Protein AF-A0A3G8LFR0-F1 (afdb_monomer)

Structure (mmCIF, N/CA/C/O backbone):
data_AF-A0A3G8LFR0-F1
#
_entry.id   AF-A0A3G8LFR0-F1
#
loop_
_atom_site.group_PDB
_atom_site.id
_atom_site.type_symbol
_atom_site.label_atom_id
_atom_site.label_alt_id
_atom_site.label_comp_id
_atom_site.label_asym_id
_atom_site.label_entity_id
_atom_site.label_seq_id
_atom_site.pdbx_PDB_ins_code
_atom_site.Cartn_x
_atom_site.Cartn_y
_atom_site.Cartn_z
_atom_site.occupancy
_atom_site.B_iso_or_equiv
_atom_site.auth_seq_id
_atom_site.auth_comp_id
_atom_site.auth_asym_id
_atom_site.auth_atom_id
_atom_site.pdbx_PDB_model_num
ATOM 1 N N . MET A 1 1 ? 0.257 34.561 -32.809 1.00 34.19 1 MET A N 1
ATOM 2 C CA . MET A 1 1 ? 0.620 33.283 -33.461 1.00 34.19 1 MET A CA 1
ATOM 3 C C . MET A 1 1 ? 0.956 32.253 -32.395 1.00 34.19 1 MET A C 1
ATOM 5 O O . MET A 1 1 ? 1.917 32.451 -31.659 1.00 34.19 1 MET A O 1
ATOM 9 N N . SER A 1 2 ? 0.155 31.191 -32.282 1.00 38.09 2 SER A N 1
ATOM 10 C CA . SER A 1 2 ? 0.494 30.018 -31.465 1.00 38.09 2 SER A CA 1
ATOM 11 C C . SER A 1 2 ? 1.893 29.525 -31.856 1.00 38.09 2 SER A C 1
ATOM 13 O O . SER A 1 2 ? 2.203 29.431 -33.048 1.00 38.09 2 SER A O 1
ATOM 15 N N . ARG A 1 3 ? 2.778 29.279 -30.880 1.00 50.59 3 ARG A N 1
ATOM 16 C CA . ARG A 1 3 ? 4.096 28.686 -31.145 1.00 50.59 3 ARG A CA 1
ATOM 17 C C . ARG A 1 3 ? 3.840 27.305 -31.751 1.00 50.59 3 ARG A C 1
ATOM 19 O O . ARG A 1 3 ? 3.587 26.382 -30.988 1.00 50.59 3 ARG A O 1
ATOM 26 N N . LYS A 1 4 ? 3.888 27.166 -33.089 1.00 59.47 4 LYS A N 1
ATOM 27 C CA . LYS A 1 4 ? 3.827 25.856 -33.767 1.00 59.47 4 LYS A CA 1
ATOM 28 C C . LYS A 1 4 ? 4.816 24.927 -33.060 1.00 59.47 4 LYS A C 1
ATOM 30 O O . LYS A 1 4 ? 6.024 25.187 -33.116 1.00 59.47 4 LYS A O 1
ATOM 35 N N . GLN A 1 5 ? 4.280 23.958 -32.322 1.00 71.62 5 GLN A N 1
ATOM 36 C CA . GLN A 1 5 ? 5.037 22.930 -31.624 1.00 71.62 5 GLN A CA 1
ATOM 37 C C . GLN A 1 5 ? 5.556 21.941 -32.672 1.00 71.62 5 GLN A C 1
ATOM 39 O O . GLN A 1 5 ? 4.854 21.652 -33.637 1.00 71.62 5 GLN A O 1
ATOM 44 N N . PHE A 1 6 ? 6.789 21.462 -32.507 1.00 78.00 6 PHE A N 1
ATOM 45 C CA . PHE A 1 6 ? 7.357 20.444 -33.395 1.00 78.00 6 PHE A CA 1
ATOM 46 C C . PHE A 1 6 ? 6.613 19.117 -33.217 1.00 78.00 6 PHE A C 1
ATOM 48 O O . PHE A 1 6 ? 6.409 18.682 -32.076 1.00 78.00 6 PHE A O 1
ATOM 55 N N . THR A 1 7 ? 6.238 18.475 -34.324 1.00 83.81 7 THR A N 1
ATOM 56 C CA . THR A 1 7 ? 5.620 17.140 -34.309 1.00 83.81 7 THR A CA 1
ATOM 57 C C . THR A 1 7 ? 6.644 16.072 -33.912 1.00 83.81 7 THR A C 1
ATOM 59 O O . THR A 1 7 ? 7.853 16.306 -33.949 1.00 83.81 7 THR A O 1
ATOM 62 N N . ALA A 1 8 ? 6.176 14.885 -33.515 1.00 79.94 8 ALA A N 1
ATOM 63 C CA . ALA A 1 8 ? 7.065 13.773 -33.169 1.00 79.94 8 ALA A CA 1
ATOM 64 C C . ALA A 1 8 ? 7.961 13.363 -34.352 1.00 79.94 8 ALA A C 1
ATOM 66 O O . ALA A 1 8 ? 9.163 13.191 -34.178 1.00 79.94 8 ALA A O 1
ATOM 67 N N . GLU A 1 9 ? 7.401 13.299 -35.561 1.00 82.94 9 GLU A N 1
ATOM 68 C CA . GLU A 1 9 ? 8.132 12.968 -36.792 1.00 82.94 9 GLU A CA 1
ATOM 69 C C . GLU A 1 9 ? 9.250 13.971 -37.090 1.00 82.94 9 GLU A C 1
ATOM 71 O O . GLU A 1 9 ? 10.373 13.578 -37.406 1.00 82.94 9 GLU A O 1
ATOM 76 N N . GLN A 1 10 ? 8.973 15.267 -36.910 1.00 85.19 10 GLN A N 1
ATOM 77 C CA . GLN A 1 10 ? 9.968 16.324 -37.096 1.00 85.19 10 GLN A CA 1
ATOM 78 C C . GLN A 1 10 ? 11.121 16.182 -36.102 1.00 85.19 10 GLN A C 1
ATOM 80 O O . GLN A 1 10 ? 12.280 16.284 -36.491 1.00 85.19 10 GLN A O 1
ATOM 85 N N . LYS A 1 11 ? 10.828 15.896 -34.828 1.00 88.69 11 LYS A N 1
ATOM 86 C CA . LYS A 1 11 ? 11.870 15.658 -33.814 1.00 88.69 11 LYS A CA 1
ATOM 87 C C . LYS A 1 11 ? 12.705 14.420 -34.152 1.00 88.69 11 LYS A C 1
ATOM 89 O O . LYS A 1 11 ? 13.931 14.478 -34.094 1.00 88.69 11 LYS A O 1
ATOM 94 N N . LEU A 1 12 ? 12.048 13.323 -34.543 1.00 88.19 12 LEU A N 1
ATOM 95 C CA . LEU A 1 12 ? 12.703 12.063 -34.900 1.00 88.19 12 LEU A CA 1
ATOM 96 C C . LEU A 1 12 ? 13.617 12.200 -36.123 1.00 88.19 12 LEU A C 1
ATOM 98 O O . LEU A 1 12 ? 14.677 11.581 -36.136 1.00 88.19 12 LEU A O 1
ATOM 102 N N . LYS A 1 13 ? 13.261 13.033 -37.113 1.00 92.31 13 LYS A N 1
ATOM 103 C CA . LYS A 1 13 ? 14.128 13.344 -38.264 1.00 92.31 13 LYS A CA 1
ATOM 104 C C . LYS A 1 13 ? 15.510 13.826 -37.805 1.00 92.31 13 LYS A C 1
ATOM 106 O O . LYS A 1 13 ? 16.518 13.257 -38.209 1.00 92.31 13 LYS A O 1
ATOM 111 N N . TYR A 1 14 ? 15.560 14.826 -36.922 1.00 91.75 14 TYR A N 1
ATOM 112 C CA . TYR A 1 14 ? 16.830 15.397 -36.448 1.00 91.75 14 TYR A CA 1
ATOM 113 C C . TYR A 1 14 ? 17.585 14.478 -35.489 1.00 91.75 14 TYR A C 1
ATOM 115 O O . TYR A 1 14 ? 18.812 14.448 -35.519 1.00 91.75 14 TYR A O 1
ATOM 123 N N . ILE A 1 15 ? 16.867 13.689 -34.684 1.00 89.62 15 ILE A N 1
ATOM 124 C CA . ILE A 1 15 ? 17.480 12.646 -33.852 1.00 89.62 15 ILE A CA 1
ATOM 125 C C . ILE A 1 15 ? 18.177 11.592 -34.722 1.00 89.62 15 ILE A C 1
ATOM 127 O O . ILE A 1 15 ? 19.301 11.208 -34.415 1.00 89.62 15 ILE A O 1
ATOM 131 N N . LYS A 1 16 ? 17.555 11.144 -35.821 1.00 92.06 16 LYS A N 1
ATOM 132 C CA . LYS A 1 16 ? 18.179 10.179 -36.743 1.00 92.06 16 LYS A CA 1
ATOM 133 C C . LYS A 1 16 ? 19.453 10.735 -37.368 1.00 92.06 16 LYS A C 1
ATOM 135 O O . LYS A 1 16 ? 20.469 10.056 -37.343 1.00 92.06 16 LYS A O 1
ATOM 140 N N . ILE A 1 17 ? 19.426 11.985 -37.833 1.00 91.44 17 ILE A N 1
ATOM 141 C CA . ILE A 1 17 ? 20.615 12.638 -38.403 1.00 91.44 17 ILE A CA 1
ATOM 142 C C . ILE A 1 17 ? 21.740 12.729 -37.362 1.00 91.44 17 ILE A C 1
ATOM 144 O O . ILE A 1 17 ? 22.887 12.446 -37.692 1.00 91.44 17 ILE A O 1
ATOM 148 N N . LEU A 1 18 ? 21.414 13.063 -36.108 1.00 91.81 18 LEU A N 1
ATOM 149 C CA . LEU A 1 18 ? 22.380 13.079 -35.007 1.00 91.81 18 LEU A CA 1
ATOM 150 C C . LEU A 1 18 ? 23.008 11.696 -34.757 1.00 91.81 18 LEU A C 1
ATOM 152 O O . LEU A 1 18 ? 24.196 11.624 -34.465 1.00 91.81 18 LEU A O 1
ATOM 156 N N . ILE A 1 19 ? 22.217 10.620 -34.833 1.00 88.81 19 ILE A N 1
ATOM 157 C CA . ILE A 1 19 ? 22.681 9.242 -34.599 1.00 88.81 19 ILE A CA 1
ATOM 158 C C . ILE A 1 19 ? 23.527 8.723 -35.771 1.00 88.81 19 ILE A C 1
ATOM 160 O O . ILE A 1 19 ? 24.535 8.061 -35.546 1.00 88.81 19 ILE A O 1
ATOM 164 N N . GLU A 1 20 ? 23.100 8.978 -37.008 1.00 93.19 20 GLU A N 1
ATOM 165 C CA . GLU A 1 20 ? 23.729 8.444 -38.227 1.00 93.19 20 GLU A CA 1
ATOM 166 C C . GLU A 1 20 ? 24.964 9.236 -38.662 1.00 93.19 20 GLU A C 1
ATOM 168 O O . GLU A 1 20 ? 25.849 8.693 -39.323 1.00 93.19 20 GLU A O 1
ATOM 173 N N . LYS A 1 21 ? 25.006 10.527 -38.325 1.00 93.00 21 LYS A N 1
ATOM 174 C CA . LYS A 1 21 ? 26.097 11.438 -38.661 1.00 93.00 21 LYS A CA 1
ATOM 175 C C . LYS A 1 21 ? 26.651 12.033 -37.369 1.00 93.00 21 LYS A C 1
ATOM 177 O O . LYS A 1 21 ? 27.333 11.344 -36.618 1.00 93.00 21 LYS A O 1
ATOM 182 N N . ASP A 1 22 ? 26.346 13.294 -37.093 1.00 90.00 22 ASP A N 1
ATOM 183 C CA . ASP A 1 22 ? 26.759 13.992 -35.885 1.00 90.00 22 ASP A CA 1
ATOM 184 C C . ASP A 1 22 ? 25.830 15.179 -35.571 1.00 90.00 22 ASP A C 1
ATOM 186 O O . ASP A 1 22 ? 24.875 15.498 -36.290 1.00 90.00 22 ASP A O 1
ATOM 190 N N . LEU A 1 23 ? 26.102 15.835 -34.439 1.00 89.38 23 LEU A N 1
ATOM 191 C CA . LEU A 1 23 ? 25.325 16.978 -33.963 1.00 89.38 23 LEU A CA 1
ATOM 192 C C . LEU A 1 23 ? 25.455 18.192 -34.882 1.00 89.38 23 LEU A C 1
ATOM 194 O O . LEU A 1 23 ? 24.499 18.952 -35.019 1.00 89.38 23 LEU A O 1
ATOM 198 N N . GLU A 1 24 ? 26.617 18.379 -35.497 1.00 91.00 24 GLU A N 1
ATOM 199 C CA . GLU A 1 24 ? 26.878 19.509 -36.381 1.00 91.00 24 GLU A CA 1
ATOM 200 C C . GLU A 1 24 ? 26.002 19.426 -37.632 1.00 91.00 24 GLU A C 1
ATOM 202 O O . GLU A 1 24 ? 25.266 20.367 -37.937 1.00 91.00 24 GLU A O 1
ATOM 207 N N . MET A 1 25 ? 25.959 18.259 -38.271 1.00 90.44 25 MET A N 1
ATOM 208 C CA . MET A 1 25 ? 25.123 18.006 -39.436 1.00 90.44 25 MET A CA 1
ATOM 209 C C . MET A 1 25 ? 23.627 18.090 -39.109 1.00 90.44 25 MET A C 1
ATOM 211 O O . MET A 1 25 ? 22.845 18.638 -39.890 1.00 90.44 25 MET A O 1
ATOM 215 N N . ALA A 1 26 ? 23.214 17.604 -37.934 1.00 91.75 26 ALA A N 1
ATOM 216 C CA . ALA A 1 26 ? 21.832 17.734 -37.474 1.00 91.75 26 ALA A CA 1
ATOM 217 C C . ALA A 1 26 ? 21.438 19.205 -37.251 1.00 91.75 26 ALA A C 1
ATOM 219 O O . ALA A 1 26 ? 20.322 19.608 -37.589 1.00 91.75 26 ALA A O 1
ATOM 220 N N . MET A 1 27 ? 22.354 20.016 -36.714 1.00 91.38 27 MET A N 1
ATOM 221 C CA . MET A 1 27 ? 22.148 21.449 -36.518 1.00 91.38 27 MET A CA 1
ATOM 222 C C . MET A 1 27 ? 22.078 22.209 -37.844 1.00 91.38 27 MET A C 1
ATOM 224 O O . MET A 1 27 ? 21.177 23.029 -37.989 1.00 91.38 27 MET A O 1
ATOM 228 N N . ILE A 1 28 ? 22.975 21.932 -38.798 1.00 89.50 28 ILE A N 1
ATOM 229 C CA . ILE A 1 28 ? 22.950 22.533 -40.145 1.00 89.50 28 ILE A CA 1
ATOM 230 C C . ILE A 1 28 ? 21.608 22.239 -40.817 1.00 89.50 28 ILE A C 1
ATOM 232 O O . ILE A 1 28 ? 20.874 23.166 -41.153 1.00 89.50 28 ILE A O 1
ATOM 236 N N . THR A 1 29 ? 21.226 20.960 -40.869 1.00 89.38 29 THR A N 1
ATOM 237 C CA . THR A 1 29 ? 19.974 20.527 -41.509 1.00 89.38 29 THR A CA 1
ATOM 238 C C . THR A 1 29 ? 18.746 21.166 -40.847 1.00 89.38 29 THR A C 1
ATOM 240 O O . THR A 1 29 ? 17.800 21.561 -41.517 1.00 89.38 29 THR A O 1
ATOM 243 N N . PHE A 1 30 ? 18.740 21.315 -39.517 1.00 89.31 30 PHE A N 1
ATOM 244 C CA . PHE A 1 30 ? 17.651 21.994 -38.804 1.00 89.31 30 PHE A CA 1
ATOM 245 C C . PHE A 1 30 ? 17.543 23.481 -39.164 1.00 89.31 30 PHE A C 1
ATOM 247 O O . PHE A 1 30 ? 16.440 24.027 -39.252 1.00 89.31 30 PHE A O 1
ATOM 254 N N . VAL A 1 31 ? 18.683 24.156 -39.314 1.00 86.19 31 VAL A N 1
ATOM 255 C CA . VAL A 1 31 ? 18.723 25.581 -39.653 1.00 86.19 31 VAL A CA 1
ATOM 256 C C . VAL A 1 31 ? 18.193 25.783 -41.072 1.00 86.19 31 VAL A C 1
ATOM 258 O O . VAL A 1 31 ? 17.295 26.604 -41.252 1.00 86.19 31 VAL A O 1
ATOM 261 N N . GLU A 1 32 ? 18.669 24.985 -42.025 1.00 84.31 32 GLU A N 1
ATOM 262 C CA . GLU A 1 32 ? 18.236 25.016 -43.427 1.00 84.31 32 GLU A CA 1
ATOM 263 C C . GLU A 1 32 ? 16.741 24.688 -43.571 1.00 84.31 32 GLU A C 1
ATOM 265 O O . GLU A 1 32 ? 15.989 25.470 -44.147 1.00 84.31 32 GLU A O 1
ATOM 270 N N . ASP A 1 33 ? 16.277 23.587 -42.970 1.00 84.50 33 ASP A N 1
ATOM 271 C CA . ASP A 1 33 ? 14.892 23.124 -43.115 1.00 84.50 33 ASP A CA 1
ATOM 272 C C . ASP A 1 33 ? 13.869 24.032 -42.412 1.00 84.50 33 ASP A C 1
ATOM 274 O O . ASP A 1 33 ? 12.786 24.286 -42.929 1.00 84.50 33 ASP A O 1
ATOM 278 N N . PHE A 1 34 ? 14.155 24.453 -41.173 1.00 77.44 34 PHE A N 1
ATOM 279 C CA . PHE A 1 34 ? 13.147 25.083 -40.310 1.00 77.44 34 PHE A CA 1
ATOM 280 C C . PHE A 1 34 ? 13.428 26.538 -40.002 1.00 77.44 34 PHE A C 1
ATOM 282 O O . PHE A 1 34 ? 12.486 27.323 -39.860 1.00 77.44 34 PHE A O 1
ATOM 289 N N . TRP A 1 35 ? 14.688 26.901 -39.774 1.00 74.25 35 TRP A N 1
ATOM 290 C CA . TRP A 1 35 ? 14.997 28.261 -39.353 1.00 74.25 35 TRP A CA 1
ATOM 291 C C . TRP A 1 35 ? 14.861 29.233 -40.521 1.00 74.25 35 TRP A C 1
ATOM 293 O O . TRP A 1 35 ? 14.254 30.297 -40.352 1.00 74.25 35 TRP A O 1
ATOM 303 N N . GLU A 1 36 ? 15.361 28.848 -41.696 1.00 69.19 36 GLU A N 1
ATOM 304 C CA . GLU A 1 36 ? 15.250 29.658 -42.905 1.00 69.19 36 GLU A CA 1
ATOM 305 C C . GLU A 1 36 ? 13.796 29.852 -43.324 1.00 69.19 36 GLU A C 1
ATOM 307 O O . GLU A 1 36 ? 13.388 30.994 -43.501 1.00 69.19 36 GLU A O 1
ATOM 312 N N . GLU A 1 37 ? 12.967 28.806 -43.371 1.00 69.12 37 GLU A N 1
ATOM 313 C CA . GLU A 1 37 ? 11.543 28.956 -43.717 1.00 69.12 37 GLU A CA 1
ATOM 314 C C . GLU A 1 37 ? 10.759 29.799 -42.698 1.00 69.12 37 GLU A C 1
ATOM 316 O O . GLU A 1 37 ? 9.901 30.604 -43.064 1.00 69.12 37 GLU A O 1
ATOM 321 N N . ARG A 1 38 ? 11.044 29.648 -41.398 1.00 65.44 38 ARG A N 1
ATOM 322 C CA . ARG A 1 38 ? 10.261 30.290 -40.327 1.00 65.44 38 ARG A CA 1
ATOM 323 C C . ARG A 1 38 ? 10.620 31.755 -40.099 1.00 65.44 38 ARG A C 1
ATOM 325 O O . ARG A 1 38 ? 9.798 32.502 -39.561 1.00 65.44 38 ARG A O 1
ATOM 332 N N . TYR A 1 39 ? 11.840 32.157 -40.451 1.00 63.25 39 TYR A N 1
ATOM 333 C CA . TYR A 1 39 ? 12.368 33.487 -40.147 1.00 63.25 39 TYR A CA 1
ATOM 334 C C . TYR A 1 39 ? 12.973 34.222 -41.353 1.00 63.25 39 TYR A C 1
ATOM 336 O O . TYR A 1 39 ? 13.461 35.337 -41.151 1.00 63.25 39 TYR A O 1
ATOM 344 N N . LYS A 1 40 ? 12.882 33.683 -42.584 1.00 59.88 40 LYS A N 1
ATOM 345 C CA . LYS A 1 40 ? 13.396 34.298 -43.831 1.00 59.88 40 LYS A CA 1
ATOM 346 C C . LYS A 1 40 ? 13.053 35.781 -43.959 1.00 59.88 40 LYS A C 1
ATOM 348 O O . LYS A 1 40 ? 13.931 36.609 -44.169 1.00 59.88 40 LYS A O 1
ATOM 353 N N . GLU A 1 41 ? 11.783 36.126 -43.753 1.00 58.84 41 GLU A N 1
ATOM 354 C CA . GLU A 1 41 ? 11.269 37.493 -43.937 1.00 58.84 41 GLU A CA 1
ATOM 355 C C . GLU A 1 41 ? 11.586 38.433 -42.763 1.00 58.84 41 GLU A C 1
ATOM 357 O O . GLU A 1 41 ? 11.549 39.653 -42.895 1.00 58.84 41 GLU A O 1
ATOM 362 N N . ASN A 1 42 ? 11.933 37.882 -41.599 1.00 53.62 42 ASN A N 1
ATOM 363 C CA . ASN A 1 42 ? 12.185 38.642 -40.374 1.00 53.62 42 ASN A CA 1
ATOM 364 C C . ASN A 1 42 ? 13.666 38.634 -39.953 1.00 53.62 42 ASN A C 1
ATOM 366 O O . ASN A 1 42 ? 14.011 39.129 -38.874 1.00 53.62 42 ASN A O 1
ATOM 370 N N . TYR A 1 43 ? 14.547 38.105 -40.805 1.00 51.00 43 TYR A N 1
ATOM 371 C CA . TYR A 1 43 ? 15.971 37.911 -40.525 1.00 51.00 43 TYR A CA 1
ATOM 372 C C . TYR A 1 43 ? 16.687 39.233 -40.195 1.00 51.00 43 TYR A C 1
ATOM 374 O O . TYR A 1 43 ? 17.486 39.307 -39.260 1.00 51.00 43 TYR A O 1
ATOM 382 N N . LEU A 1 44 ? 16.311 40.320 -40.879 1.00 52.12 44 LEU A N 1
ATOM 383 C CA . LEU A 1 44 ? 16.813 41.675 -40.614 1.00 52.12 44 LEU A CA 1
ATOM 384 C C . LEU A 1 44 ? 16.267 42.280 -39.307 1.00 52.12 44 LEU A C 1
ATOM 386 O O . LEU A 1 44 ? 16.959 43.063 -38.660 1.00 52.12 44 LEU A O 1
ATOM 390 N N . LYS A 1 45 ? 15.060 41.891 -38.872 1.00 53.53 45 LYS A N 1
ATOM 391 C CA . LYS A 1 45 ? 14.377 42.455 -37.691 1.00 53.53 45 LYS A CA 1
ATOM 392 C C . LYS A 1 45 ? 14.835 41.823 -36.369 1.00 53.53 45 LYS A C 1
ATOM 394 O O . LYS A 1 45 ? 14.716 42.445 -35.315 1.00 53.53 45 LYS A O 1
ATOM 399 N N . TYR A 1 46 ? 15.384 40.603 -36.412 1.00 52.38 46 TYR A N 1
ATOM 400 C CA . TYR A 1 46 ? 15.788 39.832 -35.223 1.00 52.38 46 TYR A CA 1
ATOM 401 C C . TYR A 1 46 ? 17.257 39.398 -35.205 1.00 52.38 46 TYR A C 1
ATOM 403 O O . TYR A 1 46 ? 17.607 38.512 -34.419 1.00 52.38 46 TYR A O 1
ATOM 411 N N . LYS A 1 47 ? 18.121 40.064 -35.987 1.00 49.16 47 LYS A N 1
ATOM 412 C CA . LYS A 1 47 ? 19.568 39.791 -36.126 1.00 49.16 47 LYS A CA 1
ATOM 413 C C . LYS A 1 47 ? 20.308 39.544 -34.793 1.00 49.16 47 LYS A C 1
ATOM 415 O O . LYS A 1 47 ? 21.293 38.820 -34.767 1.00 49.16 47 LYS A O 1
ATOM 420 N N . ASN A 1 48 ? 19.785 40.067 -33.677 1.00 52.66 48 ASN A N 1
ATOM 421 C CA . ASN A 1 48 ? 20.401 39.995 -32.349 1.00 52.66 48 ASN A CA 1
ATOM 422 C C . ASN A 1 48 ? 19.714 39.084 -31.310 1.00 52.66 48 ASN A C 1
ATOM 424 O O . ASN A 1 48 ? 20.119 39.128 -30.150 1.00 52.66 48 ASN A O 1
ATOM 428 N N . LYS A 1 49 ? 18.676 38.288 -31.629 1.00 54.84 49 LYS A N 1
ATOM 429 C CA . LYS A 1 49 ? 17.884 37.630 -30.555 1.00 54.84 49 LYS A CA 1
ATOM 430 C C . LYS A 1 49 ? 17.936 36.110 -30.419 1.00 54.84 49 LYS A C 1
ATOM 432 O O . LYS A 1 49 ? 17.401 35.629 -29.425 1.00 54.84 49 LYS A O 1
ATOM 437 N N . ARG A 1 50 ? 18.626 35.354 -31.281 1.00 58.94 50 ARG A N 1
ATOM 438 C CA . ARG A 1 50 ? 19.034 33.951 -31.017 1.00 58.94 50 ARG A CA 1
ATOM 439 C C . ARG A 1 50 ? 19.960 33.463 -32.127 1.00 58.94 50 ARG A C 1
ATOM 441 O O . ARG A 1 50 ? 19.589 33.530 -33.290 1.00 58.94 50 ARG A O 1
ATOM 448 N N . ASN A 1 51 ? 21.133 32.945 -31.766 1.00 76.88 51 ASN A N 1
ATOM 449 C CA . ASN A 1 51 ? 21.974 32.211 -32.709 1.00 76.88 51 ASN A CA 1
ATOM 450 C C . ASN A 1 51 ? 21.214 30.924 -33.122 1.00 76.88 51 ASN A C 1
ATOM 452 O O . ASN A 1 51 ? 20.868 30.140 -32.230 1.00 76.88 51 ASN A O 1
ATOM 456 N N . PRO A 1 52 ? 20.923 30.718 -34.421 1.00 78.44 52 PRO A N 1
ATOM 457 C CA . PRO A 1 52 ? 20.089 29.614 -34.897 1.00 78.44 52 PRO A CA 1
ATOM 458 C C . PRO A 1 52 ? 20.713 28.253 -34.594 1.00 78.44 52 PRO A C 1
ATOM 460 O O . PRO A 1 52 ? 20.023 27.355 -34.123 1.00 78.44 52 PRO A O 1
ATOM 463 N N . PHE A 1 53 ? 22.036 28.146 -34.707 1.00 82.69 53 PHE A N 1
ATOM 464 C CA . PHE A 1 53 ? 22.790 26.960 -34.315 1.00 82.69 53 PHE A CA 1
ATOM 465 C C . PHE A 1 53 ? 22.721 26.715 -32.805 1.00 82.69 53 PHE A C 1
ATOM 467 O O . PHE A 1 53 ? 22.529 25.584 -32.368 1.00 82.69 53 PHE A O 1
ATOM 474 N N . LYS A 1 54 ? 22.785 27.764 -31.974 1.00 82.94 54 LYS A N 1
ATOM 475 C CA . LYS A 1 54 ? 22.609 27.617 -30.514 1.00 82.94 54 LYS A CA 1
ATOM 476 C C . LYS A 1 54 ? 21.206 27.110 -30.160 1.00 82.94 54 LYS A C 1
ATOM 478 O O . LYS A 1 54 ? 21.057 26.317 -29.232 1.00 82.94 54 LYS A O 1
ATOM 483 N N . TYR A 1 55 ? 20.188 27.565 -30.887 1.00 83.81 55 TYR A N 1
ATOM 484 C CA . TYR A 1 55 ? 18.808 27.122 -30.699 1.00 83.81 55 TYR A CA 1
ATOM 485 C C . TYR A 1 55 ? 18.595 25.678 -31.174 1.00 83.81 55 TYR A C 1
ATOM 487 O O . TYR A 1 55 ? 18.018 24.881 -30.434 1.00 83.81 55 TYR A O 1
ATOM 495 N N . ALA A 1 56 ? 19.128 25.335 -32.350 1.00 86.31 56 ALA A N 1
ATOM 496 C CA . ALA A 1 56 ? 19.138 23.980 -32.892 1.00 86.31 56 ALA A CA 1
ATOM 497 C C . ALA A 1 56 ? 19.817 23.007 -31.921 1.00 86.31 56 ALA A C 1
ATOM 499 O O . ALA A 1 56 ? 19.225 22.000 -31.543 1.00 86.31 56 ALA A O 1
ATOM 500 N N . LYS A 1 57 ? 21.010 23.365 -31.425 1.00 90.31 57 LYS A N 1
ATOM 501 C CA . LYS A 1 57 ? 21.766 22.570 -30.452 1.00 90.31 57 LYS A CA 1
ATOM 502 C C . LYS A 1 57 ? 20.934 22.228 -29.222 1.00 90.31 57 LYS A C 1
ATOM 504 O O . LYS A 1 57 ? 20.876 21.066 -28.838 1.00 90.31 57 LYS A O 1
ATOM 509 N N . MET A 1 58 ? 20.302 23.232 -28.612 1.00 89.31 58 MET A N 1
ATOM 510 C CA . MET A 1 58 ? 19.481 23.047 -27.413 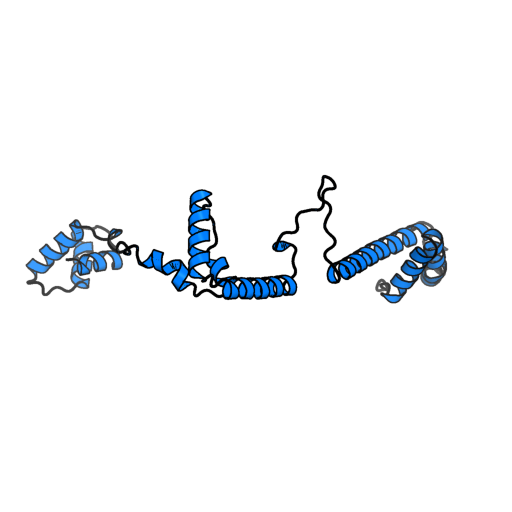1.00 89.31 58 MET A CA 1
ATOM 511 C C . MET A 1 58 ? 18.327 22.075 -27.684 1.00 89.31 58 MET A C 1
ATOM 513 O O . MET A 1 58 ? 18.199 21.075 -26.989 1.00 89.31 58 MET A O 1
ATOM 517 N N . LEU A 1 59 ? 17.542 22.324 -28.736 1.00 89.44 59 LEU A N 1
ATOM 518 C CA . LEU A 1 59 ? 16.377 21.499 -29.053 1.00 89.44 59 LEU A CA 1
ATOM 519 C C . LEU A 1 59 ? 16.743 20.060 -29.419 1.00 89.44 59 LEU A C 1
ATOM 521 O O . LEU A 1 59 ? 16.136 19.133 -28.896 1.00 89.44 59 LEU A O 1
ATOM 525 N N . ILE A 1 60 ? 17.732 19.870 -30.293 1.00 89.62 60 ILE A N 1
ATOM 526 C CA . ILE A 1 60 ? 18.147 18.539 -30.749 1.00 89.62 60 ILE A CA 1
ATOM 527 C C . ILE A 1 60 ? 18.716 17.735 -29.577 1.00 89.62 60 ILE A C 1
ATOM 529 O O . ILE A 1 60 ? 18.382 16.562 -29.431 1.00 89.62 60 ILE A O 1
ATOM 533 N N . THR A 1 61 ? 19.507 18.369 -28.705 1.00 88.06 61 THR A N 1
ATOM 534 C CA . THR A 1 61 ? 20.044 17.713 -27.501 1.00 88.06 61 THR A CA 1
ATOM 535 C C . THR A 1 61 ? 18.922 17.317 -26.543 1.00 88.06 61 THR A C 1
ATOM 537 O O . THR A 1 61 ? 18.896 16.184 -26.069 1.00 88.06 61 THR A O 1
ATOM 540 N N . ASP A 1 62 ? 17.961 18.211 -26.294 1.00 87.94 62 ASP A N 1
ATOM 541 C CA . ASP A 1 62 ? 16.812 17.923 -25.430 1.00 87.94 62 ASP A CA 1
ATOM 542 C C . ASP A 1 62 ? 15.968 16.769 -25.988 1.00 87.94 62 ASP A C 1
ATOM 544 O O . ASP A 1 62 ? 15.587 15.858 -25.252 1.00 87.94 62 ASP A O 1
ATOM 548 N N . TRP A 1 63 ? 15.702 16.765 -27.296 1.00 90.88 63 TRP A N 1
ATOM 549 C CA . TRP A 1 63 ? 14.952 15.692 -27.947 1.00 90.88 63 TRP A CA 1
ATOM 550 C C . TRP A 1 63 ? 15.709 14.370 -27.938 1.00 90.88 63 TRP A C 1
ATOM 552 O O . TRP A 1 63 ? 15.094 13.340 -27.687 1.00 90.88 63 TRP A O 1
ATOM 562 N N . TYR A 1 64 ? 17.022 14.386 -28.164 1.00 87.25 64 TYR A N 1
ATOM 563 C CA . TYR A 1 64 ? 17.852 13.188 -28.104 1.00 87.25 64 TYR A CA 1
ATOM 564 C C . TYR A 1 64 ? 17.917 12.603 -26.692 1.00 87.25 64 TYR A C 1
ATOM 566 O O . TYR A 1 64 ? 17.800 11.393 -26.524 1.00 87.25 64 TYR A O 1
ATOM 574 N N . ASN A 1 65 ? 18.024 13.451 -25.668 1.00 83.06 65 ASN A N 1
ATOM 575 C CA . ASN A 1 65 ? 17.987 13.015 -24.274 1.00 83.06 65 ASN A CA 1
ATOM 576 C C . ASN A 1 65 ? 16.640 12.372 -23.923 1.00 83.06 65 ASN A C 1
ATOM 578 O O . ASN A 1 65 ? 16.617 11.314 -23.301 1.00 83.06 65 ASN A O 1
ATOM 582 N N . LEU A 1 66 ? 15.527 12.973 -24.356 1.00 79.94 66 LEU A N 1
ATOM 583 C CA . LEU A 1 66 ? 14.191 12.401 -24.165 1.00 79.94 66 LEU A CA 1
ATOM 584 C C . LEU A 1 66 ? 14.010 11.095 -24.945 1.00 79.94 66 LEU A C 1
ATOM 586 O O . LEU A 1 66 ? 13.521 10.123 -24.387 1.00 79.94 66 LEU A O 1
ATOM 590 N N . TYR A 1 67 ? 14.465 11.043 -26.196 1.00 79.62 67 TYR A N 1
ATOM 591 C CA . TYR A 1 67 ? 14.440 9.831 -27.013 1.00 79.62 67 TYR A CA 1
ATOM 592 C C . TYR A 1 67 ? 15.267 8.707 -26.388 1.00 79.62 67 TYR A C 1
ATOM 594 O O . TYR A 1 67 ? 14.819 7.567 -26.353 1.00 79.62 67 TYR A O 1
ATOM 602 N N . ASN A 1 68 ? 16.442 9.013 -25.837 1.00 73.62 68 ASN A N 1
ATOM 603 C CA . ASN A 1 68 ? 17.253 8.034 -25.121 1.00 73.62 68 ASN A CA 1
ATOM 604 C C . ASN A 1 68 ? 16.595 7.580 -23.824 1.00 73.62 68 ASN A C 1
ATOM 606 O O . ASN A 1 68 ? 16.617 6.387 -23.554 1.00 73.62 68 ASN A O 1
ATOM 610 N N . LEU A 1 69 ? 15.975 8.481 -23.057 1.00 67.44 69 LEU A N 1
ATOM 611 C CA . LEU A 1 69 ? 15.195 8.106 -21.876 1.00 67.44 69 LEU A CA 1
ATOM 612 C C . LEU A 1 69 ? 14.026 7.193 -22.256 1.00 67.44 69 LEU A C 1
ATOM 614 O O . LEU A 1 69 ? 13.842 6.161 -21.622 1.00 67.44 69 LEU A O 1
ATOM 618 N N . ASP A 1 70 ? 13.283 7.509 -23.315 1.00 58.84 70 ASP A N 1
ATOM 619 C CA . ASP A 1 70 ? 12.181 6.676 -23.804 1.00 58.84 70 ASP A CA 1
ATOM 620 C C . ASP A 1 70 ? 12.680 5.327 -24.339 1.00 58.84 70 ASP A C 1
ATOM 622 O O . ASP A 1 70 ? 12.087 4.290 -24.045 1.00 58.84 70 ASP A O 1
ATOM 626 N N . MET A 1 71 ? 13.806 5.297 -25.054 1.00 60.06 71 MET A N 1
ATOM 627 C CA . MET A 1 71 ? 14.441 4.060 -25.517 1.00 60.06 71 MET A CA 1
ATOM 628 C C . MET A 1 71 ? 15.024 3.238 -24.364 1.00 60.06 71 MET A C 1
ATOM 630 O O . MET A 1 71 ? 14.971 2.011 -24.408 1.00 60.06 71 MET A O 1
ATOM 634 N N . GLU A 1 72 ? 15.560 3.868 -23.321 1.00 54.44 72 GLU A N 1
ATOM 635 C CA . GLU A 1 72 ? 15.982 3.207 -22.085 1.00 54.44 72 GLU A CA 1
ATOM 636 C C . GLU A 1 72 ? 14.782 2.672 -21.304 1.00 54.44 72 GLU A C 1
ATOM 638 O O . GLU A 1 72 ? 14.846 1.558 -20.789 1.00 54.44 72 GLU A O 1
ATOM 643 N N . LEU A 1 73 ? 13.667 3.404 -21.267 1.00 48.97 73 LEU A N 1
ATOM 644 C CA . LEU A 1 73 ? 12.415 2.965 -20.657 1.00 48.97 73 LEU A CA 1
ATOM 645 C C . LEU A 1 73 ? 11.798 1.796 -21.436 1.00 48.97 73 LEU A C 1
ATOM 647 O O . LEU A 1 73 ? 11.353 0.827 -20.820 1.00 48.97 73 LEU A O 1
ATOM 651 N N . LEU A 1 74 ? 11.842 1.820 -22.769 1.00 48.94 74 LEU A N 1
ATOM 652 C CA . LEU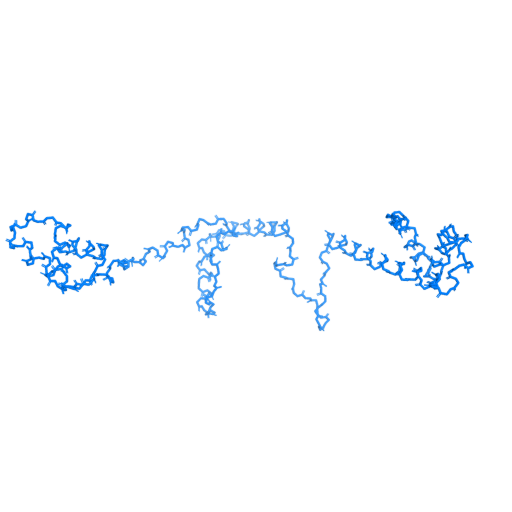 A 1 74 ? 11.442 0.703 -23.630 1.00 48.94 74 LEU A CA 1
ATOM 653 C C . LEU A 1 74 ? 12.363 -0.509 -23.440 1.00 48.94 74 LEU A C 1
ATOM 655 O O . LEU A 1 74 ? 11.866 -1.612 -23.232 1.00 48.94 74 LEU A O 1
ATOM 659 N N . LYS A 1 75 ? 13.687 -0.304 -23.384 1.00 45.31 75 LYS A N 1
ATOM 660 C CA . LYS A 1 75 ? 14.656 -1.358 -23.035 1.00 45.31 75 LYS A CA 1
ATOM 661 C C . LYS A 1 75 ? 14.408 -1.918 -21.630 1.00 45.31 75 LYS A C 1
ATOM 663 O O . LYS A 1 75 ? 14.529 -3.125 -21.438 1.00 45.31 75 LYS A O 1
ATOM 668 N N . SER A 1 76 ? 14.007 -1.074 -20.674 1.00 42.03 76 SER A N 1
ATOM 669 C CA . SER A 1 76 ? 13.682 -1.472 -19.297 1.00 42.03 76 SER A CA 1
ATOM 670 C C . SER A 1 76 ? 12.375 -2.260 -19.186 1.00 42.03 76 SER A C 1
ATOM 672 O O . SER A 1 76 ? 12.255 -3.095 -18.294 1.00 42.03 76 SER A O 1
ATOM 674 N N . LYS A 1 77 ? 11.429 -2.059 -20.118 1.00 44.69 77 L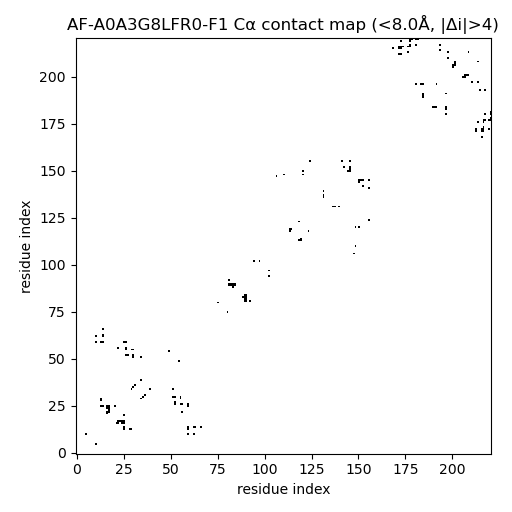YS A N 1
ATOM 675 C CA . LYS A 1 77 ? 10.232 -2.904 -20.257 1.00 44.69 77 LYS A CA 1
ATOM 676 C C . LYS A 1 77 ? 10.557 -4.288 -20.831 1.00 44.69 77 LYS A C 1
ATOM 678 O O . LYS A 1 77 ? 9.805 -5.219 -20.582 1.00 44.69 77 LYS A O 1
ATOM 683 N N . THR A 1 78 ? 11.670 -4.437 -21.554 1.00 41.38 78 THR A N 1
ATOM 684 C CA . THR A 1 78 ? 12.121 -5.717 -22.137 1.00 41.38 78 THR A CA 1
ATOM 685 C C . THR A 1 78 ? 13.222 -6.439 -21.347 1.00 41.38 78 THR A C 1
ATOM 687 O O . THR A 1 78 ? 13.653 -7.510 -21.760 1.00 41.38 78 THR A O 1
ATOM 690 N N . GLY A 1 79 ? 13.692 -5.913 -20.213 1.00 38.31 79 GLY A N 1
ATOM 691 C CA . GLY A 1 79 ? 14.662 -6.624 -19.375 1.00 38.31 79 GLY A CA 1
ATOM 692 C C . GLY A 1 79 ? 15.255 -5.759 -18.270 1.00 38.31 79 GLY A C 1
ATOM 693 O O . GLY A 1 79 ? 15.802 -4.683 -18.521 1.00 38.31 79 GLY A O 1
ATOM 694 N N . ILE A 1 80 ? 15.178 -6.241 -17.029 1.00 45.09 80 ILE A N 1
ATOM 695 C CA . ILE A 1 80 ? 15.768 -5.595 -15.854 1.00 45.09 80 ILE A CA 1
ATOM 696 C C . ILE A 1 80 ? 17.296 -5.606 -16.006 1.00 45.09 80 ILE A C 1
ATOM 698 O O . ILE A 1 80 ? 17.975 -6.568 -15.647 1.00 45.09 80 ILE A O 1
ATOM 702 N N . ALA A 1 81 ? 17.872 -4.523 -16.530 1.00 48.66 81 ALA A N 1
ATOM 703 C CA . ALA A 1 81 ? 19.315 -4.343 -16.480 1.00 48.66 81 ALA A CA 1
ATOM 704 C C . ALA A 1 81 ? 19.741 -4.217 -15.001 1.00 48.66 81 ALA A C 1
ATOM 706 O O . ALA A 1 81 ? 19.205 -3.370 -14.274 1.00 48.66 81 ALA A O 1
ATOM 707 N N . PRO A 1 82 ? 20.702 -5.026 -14.514 1.00 48.12 82 PRO A N 1
ATOM 708 C CA . PRO A 1 82 ? 21.128 -4.963 -13.125 1.00 48.12 82 PRO A CA 1
ATOM 709 C C . PRO A 1 82 ? 21.766 -3.598 -12.858 1.00 48.12 82 PRO A C 1
ATOM 711 O O . PRO A 1 82 ? 22.862 -3.303 -13.338 1.00 48.12 82 PRO A O 1
ATOM 714 N N . LYS A 1 83 ? 21.082 -2.754 -12.075 1.00 52.88 83 LYS A N 1
ATOM 715 C CA . LYS A 1 83 ? 21.614 -1.457 -11.634 1.00 52.88 83 LYS A CA 1
ATOM 716 C C . LYS A 1 83 ? 22.978 -1.691 -10.968 1.00 52.88 83 LYS A C 1
ATOM 718 O O . LYS A 1 83 ? 23.076 -2.441 -9.996 1.00 52.88 83 LYS A O 1
ATOM 723 N N . LYS A 1 84 ? 24.051 -1.082 -11.483 1.00 51.56 84 LYS A N 1
ATOM 724 C CA . LYS A 1 84 ? 25.367 -1.118 -10.822 1.00 51.56 84 LYS A CA 1
ATOM 725 C C . LYS A 1 84 ? 25.261 -0.355 -9.495 1.00 51.56 84 LYS A C 1
ATOM 727 O O . LYS A 1 84 ? 24.744 0.759 -9.460 1.00 51.56 84 LYS A O 1
ATOM 732 N N . GLY A 1 85 ? 25.692 -0.966 -8.391 1.00 54.34 85 GLY A N 1
ATOM 733 C CA . GLY A 1 85 ? 25.791 -0.271 -7.105 1.00 54.34 85 GLY A CA 1
ATOM 734 C C . GLY A 1 85 ? 26.921 0.766 -7.113 1.00 54.34 85 GLY A C 1
ATOM 735 O O . GLY A 1 85 ? 27.789 0.728 -7.984 1.00 54.34 85 GLY A O 1
ATOM 736 N N . LYS A 1 86 ? 26.959 1.652 -6.104 1.00 51.25 86 LYS A N 1
ATOM 737 C CA . LYS A 1 86 ? 27.993 2.705 -5.951 1.00 51.25 86 LYS A CA 1
ATOM 738 C C . LYS A 1 86 ? 29.447 2.187 -5.978 1.00 51.25 86 LYS A C 1
ATOM 740 O O . LYS A 1 86 ? 30.352 2.974 -6.198 1.00 51.25 86 LYS A O 1
ATOM 745 N N . SER A 1 87 ? 29.674 0.887 -5.771 1.00 57.12 87 SER A N 1
ATOM 746 C CA . SER A 1 87 ? 30.996 0.241 -5.737 1.00 57.12 87 SER A CA 1
ATOM 747 C C . SER A 1 87 ? 31.293 -0.670 -6.939 1.00 57.12 87 SER A C 1
ATOM 749 O O . SER A 1 87 ? 32.159 -1.536 -6.854 1.00 57.12 87 SER A O 1
ATOM 751 N N . GLY A 1 88 ? 3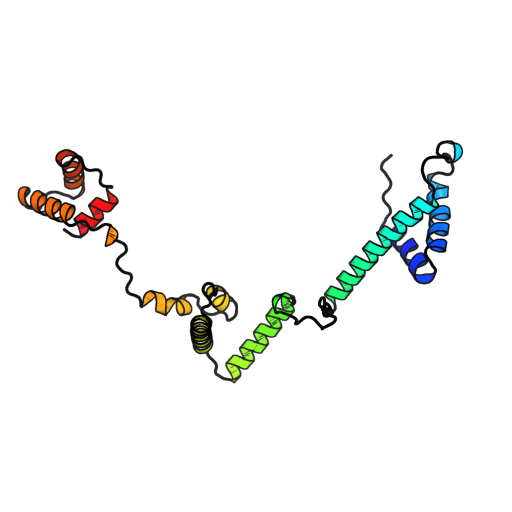0.541 -0.563 -8.041 1.00 54.78 88 GLY A N 1
ATOM 752 C CA . GLY A 1 88 ? 30.748 -1.395 -9.237 1.00 54.78 88 GLY A CA 1
ATOM 753 C C . GLY A 1 88 ? 30.279 -2.852 -9.105 1.00 54.78 88 GLY A C 1
ATOM 754 O O . GLY A 1 88 ? 30.202 -3.563 -10.105 1.00 54.78 88 GLY A O 1
ATOM 755 N N . ARG A 1 89 ? 29.880 -3.299 -7.906 1.00 57.41 89 ARG A N 1
ATOM 756 C CA . ARG A 1 89 ? 29.212 -4.594 -7.715 1.00 57.41 89 ARG A CA 1
ATOM 757 C C . ARG A 1 89 ? 27.795 -4.555 -8.289 1.00 57.41 89 ARG A C 1
ATOM 759 O O . ARG A 1 89 ? 27.068 -3.572 -8.109 1.00 57.41 89 ARG A O 1
ATOM 766 N N . LYS A 1 90 ? 27.391 -5.645 -8.958 1.00 58.44 90 LYS A N 1
ATOM 767 C CA . LYS A 1 90 ? 25.995 -5.864 -9.367 1.00 58.44 90 LYS A CA 1
ATOM 768 C C . LYS A 1 90 ? 25.117 -5.717 -8.121 1.00 58.44 90 LYS A C 1
ATOM 770 O O . LYS A 1 90 ? 25.370 -6.377 -7.111 1.00 58.44 90 LYS A O 1
ATOM 775 N N . ARG A 1 91 ? 24.135 -4.810 -8.154 1.00 63.50 91 ARG A N 1
ATOM 776 C CA . ARG A 1 91 ? 23.192 -4.659 -7.043 1.00 63.50 91 ARG A CA 1
ATOM 777 C C . ARG A 1 91 ? 22.441 -5.978 -6.866 1.00 63.50 91 ARG A C 1
ATOM 779 O O . ARG A 1 91 ? 22.015 -6.582 -7.846 1.00 63.50 91 ARG A O 1
ATOM 786 N N . LYS A 1 92 ? 22.259 -6.405 -5.615 1.00 67.75 92 LYS A N 1
ATOM 787 C CA . LYS A 1 92 ? 21.372 -7.526 -5.298 1.00 67.75 92 LYS A CA 1
ATOM 788 C C . LYS A 1 92 ? 19.944 -7.133 -5.688 1.00 67.75 92 LYS A C 1
ATOM 790 O O . LYS A 1 92 ? 19.424 -6.153 -5.152 1.00 67.75 92 LYS A O 1
ATOM 795 N N . ILE A 1 93 ? 19.361 -7.862 -6.636 1.00 65.00 93 ILE A N 1
ATOM 796 C CA . ILE A 1 93 ? 17.966 -7.697 -7.053 1.00 65.00 93 ILE A CA 1
ATOM 797 C C . ILE A 1 93 ? 17.093 -8.087 -5.858 1.00 65.00 93 ILE A C 1
ATOM 799 O O . ILE A 1 93 ? 17.308 -9.124 -5.228 1.00 65.00 93 ILE A O 1
ATOM 803 N N . SER A 1 94 ? 16.176 -7.203 -5.488 1.00 70.50 94 SER A N 1
ATOM 804 C CA . SER A 1 94 ? 15.174 -7.453 -4.458 1.00 70.50 94 SER A CA 1
ATOM 805 C C . SER A 1 94 ? 13.837 -7.773 -5.113 1.00 70.50 94 SER A C 1
ATOM 807 O O . SER A 1 94 ? 13.607 -7.389 -6.255 1.00 70.50 94 SER A O 1
ATOM 809 N N . ILE A 1 95 ? 12.917 -8.393 -4.370 1.00 66.38 95 ILE A N 1
ATOM 810 C CA . ILE A 1 95 ? 11.545 -8.629 -4.848 1.00 66.38 95 ILE A CA 1
ATOM 811 C C . ILE A 1 95 ? 10.864 -7.332 -5.313 1.00 66.38 95 ILE A C 1
ATOM 813 O O . ILE A 1 95 ? 10.019 -7.353 -6.194 1.00 66.38 95 ILE A O 1
ATOM 817 N N . ASN A 1 96 ? 11.284 -6.183 -4.766 1.00 68.31 96 ASN A N 1
ATOM 818 C CA . ASN A 1 96 ? 10.769 -4.871 -5.139 1.00 68.31 96 ASN A CA 1
ATOM 819 C C . ASN A 1 96 ? 11.222 -4.392 -6.524 1.00 68.31 96 ASN A C 1
ATOM 821 O O . ASN A 1 96 ? 10.633 -3.452 -7.048 1.00 68.31 96 ASN A O 1
ATOM 825 N N . ASP A 1 97 ? 12.265 -5.002 -7.086 1.00 68.19 97 ASP A N 1
ATOM 826 C CA . ASP A 1 97 ? 12.775 -4.691 -8.420 1.00 68.19 97 ASP A CA 1
ATOM 827 C C . ASP A 1 97 ? 12.052 -5.499 -9.523 1.00 68.19 97 ASP A C 1
ATOM 829 O O . ASP A 1 97 ? 12.278 -5.225 -10.696 1.00 68.19 97 ASP A O 1
ATOM 833 N N . LEU A 1 98 ? 11.182 -6.453 -9.153 1.00 72.94 98 LEU A N 1
ATOM 834 C CA . LEU A 1 98 ? 10.365 -7.257 -10.071 1.00 72.94 98 LEU A CA 1
ATOM 835 C C . LEU A 1 98 ? 9.054 -6.547 -10.434 1.00 72.94 98 LEU A C 1
ATOM 837 O O . LEU A 1 98 ? 8.453 -5.874 -9.577 1.00 72.94 98 LEU A O 1
ATOM 841 N N . ASN A 1 99 ? 8.588 -6.745 -11.670 1.00 72.62 99 ASN A N 1
ATOM 842 C CA . ASN A 1 99 ? 7.264 -6.301 -12.111 1.00 72.62 99 ASN A CA 1
ATOM 843 C C . ASN A 1 99 ? 6.145 -7.222 -11.574 1.00 72.62 99 ASN A C 1
ATOM 845 O O . ASN A 1 99 ? 6.415 -8.251 -10.962 1.00 72.62 99 ASN A O 1
ATOM 849 N N . GLU A 1 100 ? 4.883 -6.822 -11.738 1.00 71.81 100 GLU A N 1
ATOM 850 C CA . GLU A 1 100 ? 3.729 -7.549 -11.184 1.00 71.81 100 GLU A CA 1
ATOM 851 C C . GLU A 1 100 ? 3.600 -8.975 -11.735 1.00 71.81 100 GLU A C 1
ATOM 853 O O . GLU A 1 100 ? 3.434 -9.914 -10.962 1.00 71.81 100 GLU A O 1
ATOM 858 N N . TYR A 1 101 ? 3.779 -9.148 -13.046 1.00 77.31 101 TYR A N 1
ATOM 859 C CA . TYR A 1 101 ? 3.721 -10.455 -13.698 1.00 77.31 101 TYR A CA 1
ATOM 860 C C . TYR A 1 101 ? 4.840 -11.388 -13.220 1.00 77.31 101 TYR A C 1
ATOM 862 O O . TYR A 1 101 ? 4.588 -12.536 -12.874 1.00 77.31 101 TYR A O 1
ATOM 870 N N . GLU A 1 102 ? 6.073 -10.884 -13.142 1.00 74.19 102 GLU A N 1
ATOM 871 C CA . GLU A 1 102 ? 7.216 -11.646 -12.633 1.00 74.19 102 GLU A CA 1
ATOM 872 C C . GLU A 1 102 ? 6.997 -12.070 -11.181 1.00 74.19 102 GLU A C 1
ATOM 874 O O . GLU A 1 102 ? 7.300 -13.203 -10.822 1.00 74.19 102 GLU A O 1
ATOM 879 N N . ARG A 1 103 ? 6.458 -11.181 -10.336 1.00 77.50 103 ARG A N 1
ATOM 880 C CA . ARG A 1 103 ? 6.146 -11.523 -8.941 1.00 77.50 103 ARG A CA 1
ATOM 881 C C . ARG A 1 103 ? 5.120 -12.637 -8.851 1.00 77.50 103 ARG A C 1
ATOM 883 O O . ARG A 1 103 ? 5.351 -13.548 -8.066 1.00 77.50 103 ARG A O 1
ATOM 890 N N . GLN A 1 104 ? 4.048 -12.559 -9.640 1.00 78.50 104 GLN A N 1
ATOM 891 C CA . GLN A 1 104 ? 3.024 -13.597 -9.668 1.00 78.50 104 GLN A CA 1
ATOM 892 C C . GLN A 1 104 ? 3.619 -14.927 -10.133 1.00 78.50 104 GLN A C 1
ATOM 894 O O . GLN A 1 104 ? 3.504 -15.920 -9.433 1.00 78.50 104 GLN A O 1
ATOM 899 N N . PHE A 1 105 ? 4.376 -14.921 -11.232 1.00 79.12 105 PHE A N 1
ATOM 900 C CA . PHE A 1 105 ? 5.023 -16.124 -11.752 1.00 79.12 105 PHE A CA 1
ATOM 901 C C . PHE A 1 105 ? 5.949 -16.793 -10.723 1.00 79.12 105 PHE A C 1
ATOM 903 O O . PHE A 1 105 ? 5.900 -18.003 -10.527 1.00 79.12 105 PHE A O 1
ATOM 910 N N . TYR A 1 106 ? 6.790 -16.018 -10.028 1.00 83.00 106 TYR A N 1
ATOM 911 C CA . TYR A 1 106 ? 7.643 -16.579 -8.975 1.00 83.00 106 TYR A CA 1
ATOM 912 C C . TYR A 1 106 ? 6.862 -17.026 -7.739 1.00 83.00 106 TYR A C 1
ATOM 914 O O . TYR A 1 106 ? 7.350 -17.895 -7.019 1.00 83.00 106 TYR A O 1
ATOM 922 N N . GLN A 1 107 ? 5.711 -16.417 -7.458 1.00 84.06 107 GLN A N 1
ATOM 923 C CA . GLN A 1 107 ? 4.836 -16.847 -6.376 1.00 84.06 107 GLN A CA 1
ATOM 924 C C . GLN A 1 107 ? 4.210 -18.204 -6.709 1.00 84.06 107 GLN A C 1
ATOM 926 O O . GLN A 1 107 ? 4.347 -19.113 -5.899 1.00 84.06 107 GLN A O 1
ATOM 931 N N . ASP A 1 108 ? 3.659 -18.367 -7.914 1.00 84.94 108 ASP A N 1
ATOM 932 C CA . ASP A 1 108 ? 3.041 -19.615 -8.377 1.00 84.94 108 ASP A CA 1
ATOM 933 C C . ASP A 1 108 ? 4.041 -20.787 -8.319 1.00 84.94 108 ASP A C 1
ATOM 935 O O . ASP A 1 108 ? 3.769 -21.819 -7.711 1.00 84.94 108 ASP A O 1
ATOM 939 N N . VAL A 1 109 ? 5.255 -20.596 -8.856 1.00 87.06 109 VAL A N 1
ATOM 940 C CA . VAL A 1 109 ? 6.328 -21.614 -8.806 1.00 87.06 109 VAL A CA 1
ATOM 941 C C . VAL A 1 109 ? 6.723 -21.951 -7.366 1.00 87.06 109 VAL A C 1
ATOM 943 O O . VAL A 1 109 ? 7.073 -23.085 -7.046 1.00 87.06 109 VAL A O 1
ATOM 946 N N . LEU A 1 110 ? 6.724 -20.958 -6.477 1.00 86.81 110 LEU A N 1
ATOM 947 C CA . LEU A 1 110 ? 7.089 -21.175 -5.084 1.00 86.81 110 LEU A CA 1
ATOM 948 C C . LEU A 1 110 ? 5.987 -21.924 -4.328 1.00 86.81 110 LEU A C 1
ATOM 950 O O . LEU A 1 110 ? 6.318 -22.755 -3.488 1.00 86.81 110 LEU A O 1
ATOM 954 N N . GLU A 1 111 ? 4.717 -21.658 -4.622 1.00 85.62 111 GLU A N 1
ATOM 955 C CA . GLU A 1 111 ? 3.576 -22.409 -4.089 1.00 85.62 111 GLU A CA 1
ATOM 956 C C . GLU A 1 111 ? 3.610 -23.870 -4.557 1.00 85.62 111 GLU A C 1
ATOM 958 O O . GLU A 1 111 ? 3.525 -24.762 -3.715 1.00 85.62 111 GLU A O 1
ATOM 963 N N . GLU A 1 112 ? 3.889 -24.123 -5.839 1.00 88.69 112 GLU A N 1
ATOM 964 C CA . GLU A 1 112 ? 4.058 -25.478 -6.390 1.00 88.69 112 GLU A CA 1
ATOM 965 C C . GLU A 1 112 ? 5.155 -26.265 -5.649 1.00 88.69 112 GLU A C 1
ATOM 967 O O . GLU A 1 112 ? 4.917 -27.362 -5.148 1.00 88.69 112 GLU A O 1
ATOM 972 N N . ILE A 1 113 ? 6.338 -25.667 -5.461 1.00 88.38 113 ILE A N 1
ATOM 973 C CA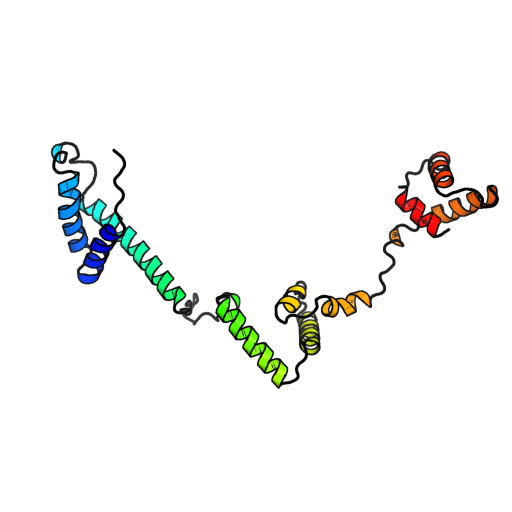 . ILE A 1 113 ? 7.446 -26.294 -4.715 1.00 88.38 113 ILE A CA 1
ATOM 974 C C . ILE A 1 113 ? 7.056 -26.584 -3.255 1.00 88.38 113 ILE A C 1
ATOM 976 O O . ILE A 1 113 ? 7.478 -27.587 -2.671 1.00 88.38 113 ILE A O 1
ATOM 980 N N . LEU A 1 114 ? 6.295 -25.690 -2.618 1.00 87.88 114 LEU A N 1
ATOM 981 C CA . LEU A 1 114 ? 5.841 -25.897 -1.243 1.00 87.88 114 LEU A CA 1
ATOM 982 C C . LEU A 1 114 ? 4.868 -27.077 -1.158 1.00 87.88 114 LEU A C 1
ATOM 984 O O . LEU A 1 114 ? 5.003 -27.892 -0.241 1.00 87.88 114 LEU A O 1
ATOM 988 N N . GLU A 1 115 ? 3.945 -27.191 -2.113 1.00 87.00 115 GLU A N 1
ATOM 989 C CA . GLU A 1 115 ? 3.011 -28.313 -2.222 1.00 87.00 115 GLU A CA 1
ATOM 990 C C . GLU A 1 115 ? 3.738 -29.639 -2.474 1.00 87.00 115 GLU A C 1
ATOM 992 O O . GLU A 1 115 ? 3.487 -30.612 -1.757 1.00 87.00 115 GLU A O 1
ATOM 997 N N . GLU A 1 116 ? 4.702 -29.670 -3.402 1.00 91.44 116 GLU A N 1
ATOM 998 C CA . GLU A 1 116 ? 5.532 -30.851 -3.692 1.00 91.44 116 GLU A CA 1
ATOM 999 C C . GLU A 1 116 ? 6.269 -31.367 -2.450 1.00 91.44 116 GLU A C 1
ATOM 1001 O O . GLU A 1 116 ? 6.394 -32.575 -2.230 1.00 91.44 116 GLU A O 1
ATOM 1006 N N . HIS A 1 117 ? 6.749 -30.453 -1.607 1.00 91.44 117 HIS A N 1
ATOM 1007 C CA . HIS A 1 117 ? 7.433 -30.790 -0.362 1.00 91.44 117 HIS A CA 1
ATOM 1008 C C . HIS A 1 117 ? 6.489 -31.013 0.829 1.00 91.44 117 HIS A C 1
ATOM 1010 O O . HIS A 1 117 ? 6.969 -31.238 1.945 1.00 91.44 117 HIS A O 1
ATOM 1016 N N . GLY A 1 118 ? 5.169 -30.952 0.625 1.00 87.69 118 GLY A N 1
ATOM 1017 C CA . GLY A 1 118 ? 4.169 -31.096 1.684 1.00 87.69 118 GLY A CA 1
ATOM 1018 C C . GLY A 1 118 ? 4.267 -30.015 2.765 1.00 87.69 118 GLY A C 1
ATOM 1019 O O . GLY A 1 118 ? 3.849 -30.239 3.902 1.00 87.69 118 GLY A O 1
ATOM 1020 N N . ILE A 1 119 ? 4.859 -28.861 2.443 1.00 86.94 119 ILE A N 1
ATOM 1021 C CA . ILE A 1 119 ? 5.017 -27.748 3.375 1.00 86.94 119 ILE A CA 1
ATOM 1022 C C . ILE A 1 119 ? 3.697 -26.998 3.433 1.00 86.94 119 ILE A C 1
ATOM 1024 O O . ILE A 1 119 ? 3.252 -26.386 2.465 1.00 86.94 119 ILE A O 1
ATOM 1028 N N . THR A 1 120 ? 3.084 -27.000 4.608 1.00 83.25 120 THR A N 1
ATOM 1029 C CA . THR A 1 120 ? 1.803 -26.335 4.800 1.00 83.25 120 THR A CA 1
ATOM 1030 C C . THR A 1 120 ? 1.986 -24.853 5.110 1.00 83.25 120 THR A C 1
ATOM 1032 O O . THR A 1 120 ? 2.976 -24.405 5.697 1.00 83.25 120 THR A O 1
ATOM 1035 N N . ASN A 1 121 ? 0.947 -24.074 4.824 1.00 77.00 121 ASN A N 1
ATOM 1036 C CA . ASN A 1 121 ? 0.856 -22.673 5.227 1.00 77.00 121 ASN A CA 1
ATOM 1037 C C . ASN A 1 121 ? 1.060 -22.460 6.744 1.00 77.00 121 ASN A C 1
ATOM 1039 O O . ASN A 1 121 ? 1.609 -21.437 7.168 1.00 77.00 121 ASN A O 1
ATOM 1043 N N . SER A 1 122 ? 0.675 -23.432 7.581 1.00 78.38 122 SER A N 1
ATOM 1044 C CA . SER A 1 122 ? 0.965 -23.432 9.024 1.00 78.38 122 SER A CA 1
ATOM 1045 C C . SER A 1 122 ? 2.461 -23.447 9.328 1.00 78.38 122 SER A C 1
ATOM 1047 O O . SER A 1 122 ? 2.912 -22.648 10.157 1.00 78.38 122 SER A O 1
ATOM 1049 N N . ASP A 1 123 ? 3.226 -24.288 8.631 1.00 83.38 123 ASP A N 1
ATOM 1050 C CA . ASP A 1 123 ? 4.670 -24.445 8.839 1.00 83.38 123 ASP A CA 1
ATOM 1051 C C . ASP A 1 123 ? 5.411 -23.142 8.517 1.00 83.38 123 ASP A C 1
ATOM 1053 O O . ASP A 1 123 ? 6.311 -22.706 9.246 1.00 83.38 123 ASP A O 1
ATOM 1057 N N . ILE A 1 124 ? 4.980 -22.459 7.454 1.00 83.38 124 ILE A N 1
ATOM 1058 C CA . ILE A 1 124 ? 5.511 -21.155 7.047 1.00 83.38 124 ILE A CA 1
ATOM 1059 C C . ILE A 1 124 ? 5.234 -20.107 8.131 1.00 83.38 124 ILE A C 1
ATOM 1061 O O . ILE A 1 124 ? 6.150 -19.392 8.555 1.00 83.38 124 ILE A O 1
ATOM 1065 N N . ILE A 1 125 ? 3.992 -20.027 8.626 1.00 81.06 125 ILE A N 1
ATOM 1066 C CA . ILE A 1 125 ? 3.604 -19.077 9.681 1.00 81.06 125 ILE A CA 1
ATOM 1067 C C . ILE A 1 125 ? 4.426 -19.301 10.954 1.00 81.06 125 ILE A C 1
ATOM 1069 O O . ILE A 1 125 ? 4.890 -18.328 11.561 1.00 81.06 125 ILE A O 1
ATOM 1073 N N . GLU A 1 126 ? 4.595 -20.552 11.378 1.00 83.44 126 GLU A N 1
ATOM 1074 C CA . GLU A 1 126 ? 5.356 -20.893 12.580 1.00 83.44 126 GLU A CA 1
ATOM 1075 C C . GLU A 1 126 ? 6.827 -20.489 12.437 1.00 83.44 126 GLU A C 1
ATOM 1077 O O . GLU A 1 126 ? 7.379 -19.796 13.301 1.00 83.44 126 GLU A O 1
ATOM 1082 N N . LYS A 1 127 ? 7.441 -20.820 11.299 1.00 85.81 127 LYS A N 1
ATOM 1083 C CA . LYS A 1 127 ? 8.844 -20.499 11.015 1.00 85.81 127 LYS A CA 1
ATOM 1084 C C . LYS A 1 127 ? 9.093 -18.992 10.951 1.00 85.81 127 LYS A C 1
ATOM 1086 O O . LYS A 1 127 ? 10.117 -18.512 11.447 1.00 85.81 127 LYS A O 1
ATOM 1091 N N . VAL A 1 128 ? 8.150 -18.229 10.395 1.00 84.31 128 VAL A N 1
ATOM 1092 C CA . VAL A 1 128 ? 8.207 -16.759 10.369 1.00 84.31 128 VAL A CA 1
ATOM 1093 C C . VAL A 1 128 ? 8.086 -16.175 11.775 1.00 84.31 128 VAL A C 1
ATOM 1095 O O . VAL A 1 128 ? 8.867 -15.287 12.119 1.00 84.31 128 VAL A O 1
ATOM 1098 N N . LYS A 1 129 ? 7.161 -16.678 12.606 1.00 81.81 129 LYS A N 1
ATOM 1099 C CA . LYS A 1 129 ? 7.023 -16.248 14.010 1.00 81.81 129 LYS A CA 1
ATOM 1100 C C . LYS A 1 129 ? 8.308 -16.511 14.795 1.00 81.81 129 LYS A C 1
ATOM 1102 O O . LYS A 1 129 ? 8.854 -15.575 15.371 1.00 81.81 129 LYS A O 1
ATOM 1107 N N . LYS A 1 130 ? 8.850 -17.730 14.714 1.00 86.31 130 LYS A N 1
ATOM 1108 C CA . LYS A 1 130 ? 10.101 -18.104 15.388 1.00 86.31 130 LYS A CA 1
ATOM 1109 C C . LYS A 1 130 ? 11.258 -17.180 14.998 1.00 86.31 130 LYS A C 1
ATOM 1111 O O . LYS A 1 130 ? 11.909 -16.603 15.863 1.00 86.31 130 LYS A O 1
ATOM 1116 N N . ARG A 1 131 ? 11.464 -16.947 13.695 1.00 84.88 131 ARG A N 1
ATOM 1117 C CA . ARG A 1 131 ? 12.531 -16.046 13.219 1.00 84.88 131 ARG A CA 1
ATOM 1118 C C . ARG A 1 131 ? 12.309 -14.582 13.580 1.00 84.88 131 ARG A C 1
ATOM 1120 O O . ARG A 1 131 ? 13.282 -13.845 13.738 1.00 84.88 131 ARG A O 1
ATOM 1127 N N . LYS A 1 132 ? 11.055 -14.132 13.660 1.00 83.19 132 LYS A N 1
ATOM 1128 C CA . LYS A 1 132 ? 10.720 -12.778 14.114 1.00 83.19 132 LYS A CA 1
ATOM 1129 C C . LYS A 1 132 ? 11.170 -12.579 15.561 1.00 83.19 132 LYS A C 1
ATOM 1131 O O . LYS A 1 132 ? 11.774 -11.543 15.844 1.00 83.19 132 LYS A O 1
ATOM 1136 N N . ASP A 1 133 ? 10.898 -13.560 16.417 1.00 81.75 133 ASP A N 1
ATOM 1137 C CA . ASP A 1 133 ? 11.259 -13.534 17.835 1.00 81.75 133 ASP A CA 1
ATOM 1138 C C . ASP A 1 133 ? 12.784 -13.629 18.011 1.00 81.75 133 ASP A C 1
ATOM 1140 O O . ASP A 1 133 ? 13.372 -12.768 18.660 1.00 81.75 133 ASP A O 1
ATOM 1144 N N . GLU A 1 134 ? 13.452 -14.561 17.318 1.00 86.56 134 GLU A N 1
ATOM 1145 C CA . GLU A 1 134 ? 14.923 -14.693 17.314 1.00 86.56 134 GLU A CA 1
ATOM 1146 C C . GLU A 1 134 ? 15.640 -13.400 16.889 1.00 86.56 134 GLU A C 1
ATOM 1148 O O . GLU A 1 134 ? 16.694 -13.054 17.419 1.00 86.56 134 GLU A O 1
ATOM 1153 N N . LYS A 1 135 ? 15.075 -12.670 15.919 1.00 86.12 135 LYS A N 1
ATOM 1154 C CA . LYS A 1 135 ? 15.664 -11.434 15.381 1.00 86.12 135 LYS A CA 1
ATOM 1155 C C . LYS A 1 135 ? 15.119 -10.155 16.015 1.00 86.12 135 LYS A C 1
ATOM 1157 O O . LYS A 1 135 ? 15.461 -9.070 15.542 1.00 86.12 135 LYS A O 1
ATOM 1162 N N . ASN A 1 136 ? 14.272 -10.248 17.044 1.00 81.12 136 ASN A N 1
ATOM 1163 C CA . ASN A 1 136 ? 13.635 -9.101 17.701 1.00 81.12 136 ASN A CA 1
ATOM 1164 C C . ASN A 1 136 ? 12.972 -8.101 16.723 1.00 81.12 136 ASN A C 1
ATOM 1166 O O . ASN A 1 136 ? 13.006 -6.880 16.913 1.00 81.12 136 ASN A O 1
ATOM 1170 N N . ILE A 1 137 ? 12.344 -8.600 15.652 1.00 79.38 137 ILE A N 1
ATOM 1171 C CA . ILE A 1 137 ? 11.706 -7.747 14.639 1.00 79.38 137 ILE A CA 1
ATOM 1172 C C . ILE A 1 137 ? 10.355 -7.252 15.173 1.00 79.38 137 ILE A C 1
ATOM 1174 O O . ILE A 1 137 ? 9.349 -7.961 15.131 1.00 79.38 137 ILE A O 1
ATOM 1178 N N . LYS A 1 138 ? 10.302 -5.996 15.633 1.00 65.50 138 LYS A N 1
ATOM 1179 C CA . LYS A 1 138 ? 9.087 -5.398 16.223 1.00 65.50 138 LYS A CA 1
ATOM 1180 C C . LYS A 1 138 ? 7.922 -5.275 15.225 1.00 65.50 138 LYS A C 1
ATOM 1182 O O . LYS A 1 138 ? 6.790 -5.614 15.562 1.00 65.50 138 LYS A O 1
ATOM 1187 N N . ASN A 1 139 ? 8.202 -4.887 13.977 1.00 64.81 139 ASN A N 1
ATOM 1188 C CA . ASN A 1 139 ? 7.187 -4.553 12.966 1.00 64.81 139 ASN A CA 1
ATOM 1189 C C . ASN A 1 139 ? 7.198 -5.507 11.759 1.00 64.81 139 ASN A C 1
ATOM 1191 O O . ASN A 1 139 ? 7.440 -5.099 10.626 1.00 64.81 139 ASN A O 1
ATOM 1195 N N . CYS A 1 140 ? 6.906 -6.787 11.990 1.00 69.19 140 CYS A N 1
ATOM 1196 C CA . CYS A 1 140 ? 6.623 -7.731 10.906 1.00 69.19 140 CYS A CA 1
ATOM 1197 C C . CYS A 1 140 ? 5.131 -7.669 10.535 1.00 69.19 140 CYS A C 1
ATOM 1199 O O . CYS A 1 140 ? 4.266 -7.957 11.369 1.00 69.19 140 CYS A O 1
ATOM 1201 N N . ARG A 1 141 ? 4.818 -7.284 9.291 1.00 71.75 141 ARG A N 1
ATOM 1202 C CA . ARG A 1 141 ? 3.439 -7.197 8.783 1.00 71.75 141 ARG A CA 1
ATOM 1203 C C . ARG A 1 141 ? 2.907 -8.588 8.423 1.00 71.75 141 ARG A C 1
ATOM 1205 O O . ARG A 1 141 ? 2.761 -8.913 7.254 1.00 71.75 141 ARG A O 1
ATOM 1212 N N . MET A 1 142 ? 2.550 -9.381 9.434 1.00 70.50 142 MET A N 1
ATOM 1213 C CA . MET A 1 142 ? 1.986 -10.731 9.249 1.00 70.50 142 MET A CA 1
ATOM 1214 C C . MET A 1 142 ? 0.728 -10.758 8.360 1.00 70.50 142 MET A C 1
ATOM 1216 O O . MET A 1 142 ? 0.439 -11.782 7.763 1.00 70.50 142 MET A O 1
ATOM 1220 N N . LYS A 1 143 ? -0.004 -9.638 8.234 1.00 68.94 143 LYS A N 1
ATOM 1221 C CA . LYS A 1 143 ? -1.146 -9.513 7.308 1.00 68.94 143 LYS A CA 1
ATOM 1222 C C . LYS A 1 143 ? -0.754 -9.696 5.843 1.00 68.94 143 LYS A C 1
ATOM 1224 O O . LYS A 1 143 ? -1.512 -10.301 5.105 1.00 68.94 143 LYS A O 1
ATOM 1229 N N . ILE A 1 144 ? 0.423 -9.203 5.463 1.00 72.69 144 ILE A N 1
ATOM 1230 C CA . ILE A 1 144 ? 0.935 -9.317 4.094 1.00 72.69 144 ILE A CA 1
ATOM 1231 C C . ILE A 1 144 ? 1.302 -10.775 3.799 1.00 72.69 144 ILE A C 1
ATOM 1233 O O . ILE A 1 144 ? 1.154 -11.228 2.680 1.00 72.69 144 ILE A O 1
ATOM 1237 N N . LEU A 1 145 ? 1.700 -11.551 4.813 1.00 74.12 145 LEU A N 1
ATOM 1238 C CA . LEU A 1 145 ? 1.956 -12.981 4.642 1.00 74.12 145 LEU A CA 1
ATOM 1239 C C . LEU A 1 145 ? 0.688 -13.753 4.241 1.00 74.12 145 LEU A C 1
ATOM 1241 O O . LEU A 1 145 ? 0.770 -14.667 3.437 1.00 74.12 145 LEU A O 1
ATOM 1245 N N . ALA A 1 146 ? -0.478 -13.363 4.769 1.00 68.44 146 ALA A N 1
ATOM 1246 C CA . ALA A 1 146 ? -1.755 -13.927 4.328 1.00 68.44 146 ALA A CA 1
ATOM 1247 C C . ALA A 1 146 ? -2.081 -13.573 2.873 1.00 68.44 146 ALA A C 1
ATOM 1249 O O . ALA A 1 146 ? -2.690 -14.377 2.191 1.00 68.44 146 ALA A O 1
ATOM 1250 N N . GLU A 1 147 ? -1.686 -12.386 2.414 1.00 72.00 147 GLU A N 1
ATOM 1251 C CA . GLU A 1 147 ? -1.898 -11.957 1.026 1.00 72.00 147 GLU A CA 1
ATOM 1252 C C . GLU A 1 147 ? -0.936 -12.662 0.055 1.00 72.00 147 GLU A C 1
ATOM 1254 O O . GLU A 1 147 ? -1.312 -12.906 -1.080 1.00 72.00 147 GLU A O 1
ATOM 1259 N N . ILE A 1 148 ? 0.276 -13.014 0.50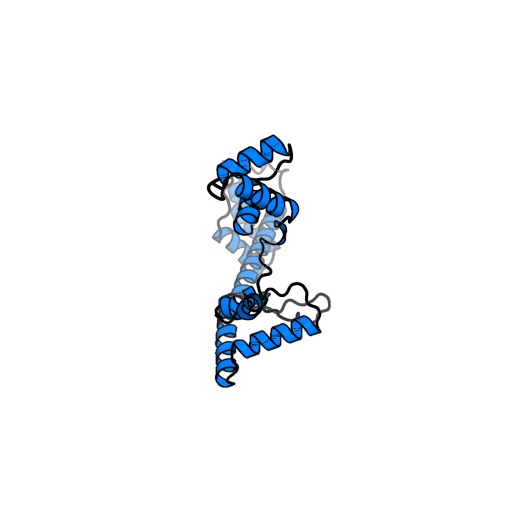2 1.00 73.25 148 ILE A N 1
ATOM 1260 C CA . ILE A 1 148 ? 1.300 -13.686 -0.320 1.00 73.25 148 ILE A CA 1
ATOM 1261 C C . ILE A 1 148 ? 1.024 -15.181 -0.521 1.00 73.25 148 ILE A C 1
ATOM 1263 O O . ILE A 1 148 ? 1.490 -15.731 -1.497 1.00 73.25 148 ILE A O 1
ATOM 1267 N N . PHE A 1 149 ? 0.343 -15.852 0.404 1.00 71.44 149 PHE A N 1
ATOM 1268 C CA . PHE A 1 149 ? 0.145 -17.313 0.351 1.00 71.44 149 PHE A CA 1
ATOM 1269 C C . PHE A 1 149 ? -1.342 -17.701 0.367 1.00 71.44 149 PHE A C 1
ATOM 1271 O O . PHE A 1 149 ? -1.696 -18.793 0.809 1.00 71.44 149 PHE A O 1
ATOM 1278 N N . ASP A 1 150 ? -2.213 -16.741 0.038 1.00 68.75 150 ASP A N 1
ATOM 1279 C CA . ASP A 1 150 ? -3.678 -16.831 0.125 1.00 68.75 150 ASP A CA 1
ATOM 1280 C C . ASP A 1 150 ? -4.199 -17.504 1.414 1.00 68.75 150 ASP A C 1
ATOM 1282 O O . ASP A 1 150 ? -5.113 -18.330 1.448 1.00 68.75 150 ASP A O 1
ATOM 1286 N N . ILE A 1 151 ? -3.578 -17.165 2.547 1.00 70.31 151 ILE A N 1
ATOM 1287 C CA . ILE A 1 151 ? -3.926 -17.766 3.832 1.00 70.31 151 ILE A CA 1
ATOM 1288 C C . ILE A 1 151 ? -5.087 -16.988 4.437 1.00 70.31 151 ILE A C 1
ATOM 1290 O O . ILE A 1 151 ? -5.012 -15.769 4.626 1.00 70.31 151 ILE A O 1
ATOM 1294 N N . ASN A 1 152 ? -6.123 -17.701 4.888 1.00 66.31 152 ASN A N 1
ATOM 1295 C CA . ASN A 1 152 ? -7.192 -17.092 5.673 1.00 66.31 152 ASN A CA 1
ATOM 1296 C C . ASN A 1 152 ? -6.602 -16.320 6.865 1.00 66.31 152 ASN A C 1
ATOM 1298 O O . ASN A 1 152 ? -6.056 -16.900 7.803 1.00 66.31 152 ASN A O 1
ATOM 1302 N N . ARG A 1 153 ? -6.770 -14.994 6.868 1.00 62.56 153 ARG A N 1
ATOM 1303 C CA . ARG A 1 153 ? -6.245 -14.085 7.904 1.00 62.56 153 ARG A CA 1
ATOM 1304 C C . ARG A 1 153 ? -6.602 -14.536 9.321 1.00 62.56 153 ARG A C 1
ATOM 1306 O O . ARG A 1 153 ? -5.832 -14.315 10.255 1.00 62.56 153 ARG A O 1
ATOM 1313 N N . THR A 1 154 ? -7.750 -15.184 9.483 1.00 62.25 154 THR A N 1
ATOM 1314 C CA . THR A 1 154 ? -8.243 -15.705 10.763 1.00 62.25 154 THR A CA 1
ATOM 1315 C C . THR A 1 154 ? -7.313 -16.771 11.353 1.00 62.25 154 THR A C 1
ATOM 1317 O O . THR A 1 154 ? -7.132 -16.804 12.570 1.00 62.25 154 THR A O 1
ATOM 1320 N N . SER A 1 155 ? -6.645 -17.582 10.523 1.00 61.84 155 SER A N 1
ATOM 1321 C CA . SER A 1 155 ? -5.690 -18.604 10.978 1.00 61.84 155 SER A CA 1
A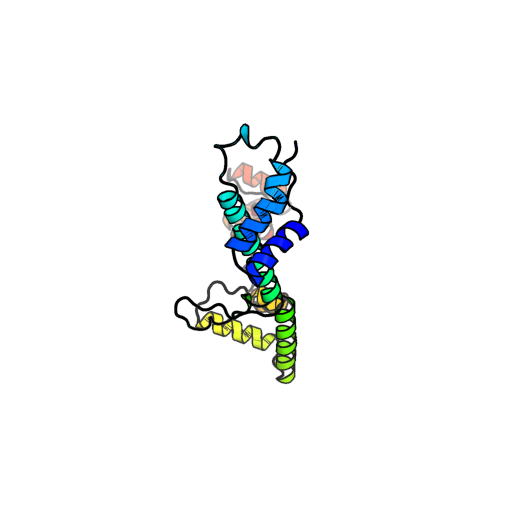TOM 1322 C C . SER A 1 155 ? -4.430 -17.976 11.592 1.00 61.84 155 SER A C 1
ATOM 1324 O O . SER A 1 155 ? -3.951 -18.441 12.627 1.00 61.84 155 SER A O 1
ATOM 1326 N N . ILE A 1 156 ? -3.960 -16.841 11.056 1.00 63.31 156 ILE A N 1
ATOM 1327 C CA . ILE A 1 156 ? -2.808 -16.084 11.578 1.00 63.31 156 ILE A CA 1
ATOM 1328 C C . ILE A 1 156 ? -3.097 -15.527 12.981 1.00 63.31 156 ILE A C 1
ATOM 1330 O O . ILE A 1 156 ? -2.226 -15.558 13.861 1.00 63.31 156 ILE A O 1
ATOM 1334 N N . TYR A 1 157 ? -4.326 -15.047 13.197 1.00 59.72 157 TYR A N 1
ATOM 1335 C CA . TYR A 1 157 ? -4.793 -14.455 14.456 1.00 59.72 157 TYR A CA 1
ATOM 1336 C C . TYR A 1 157 ? -5.446 -15.449 15.423 1.00 59.72 157 TYR A C 1
ATOM 1338 O O . TYR A 1 157 ? -5.795 -15.058 16.536 1.00 59.72 157 TYR A O 1
ATOM 1346 N N . SER A 1 158 ? -5.581 -16.724 15.057 1.00 54.69 158 SER A N 1
ATOM 1347 C CA . SER A 1 158 ? -6.217 -17.746 15.903 1.00 54.69 158 SER A CA 1
ATOM 1348 C C . SER A 1 158 ? -5.527 -17.907 17.272 1.00 54.69 158 SER A C 1
ATOM 1350 O O . SER A 1 158 ? -6.198 -18.076 18.289 1.00 54.69 158 SER A O 1
ATOM 1352 N N . ASN A 1 159 ? -4.206 -17.689 17.357 1.00 49.28 159 ASN A N 1
ATOM 1353 C CA . ASN A 1 159 ? -3.484 -17.628 18.641 1.00 49.28 159 ASN A CA 1
ATOM 1354 C C . ASN A 1 159 ? -3.680 -16.308 19.414 1.00 49.28 159 ASN A C 1
ATOM 1356 O O . ASN A 1 159 ? -3.430 -16.260 20.615 1.00 49.28 159 ASN A O 1
ATOM 1360 N N . TYR A 1 160 ? -4.152 -15.242 18.763 1.00 44.16 160 TYR A N 1
ATOM 1361 C CA . TYR A 1 160 ? -4.536 -13.987 19.423 1.00 44.16 160 TYR A CA 1
ATOM 1362 C C . TYR A 1 160 ? -5.910 -14.093 20.099 1.00 44.16 160 TYR A C 1
ATOM 1364 O O . TYR A 1 160 ? -6.143 -13.421 21.099 1.00 44.16 160 TYR A O 1
ATOM 1372 N N . LEU A 1 161 ? -6.793 -14.961 19.590 1.00 44.19 161 LEU A N 1
ATOM 1373 C CA . LEU A 1 161 ? -8.081 -15.287 20.213 1.00 44.19 161 LEU A CA 1
ATOM 1374 C C . LEU A 1 161 ? -7.946 -16.274 21.387 1.00 44.19 161 LEU A C 1
ATOM 1376 O O . LEU A 1 161 ? -8.793 -16.263 22.274 1.00 44.19 161 LEU A O 1
ATOM 1380 N N . LYS A 1 162 ? -6.868 -17.077 21.438 1.00 44.81 162 LYS A N 1
ATOM 1381 C CA . LYS A 1 162 ? -6.548 -17.945 22.592 1.00 44.81 162 LYS A CA 1
ATOM 1382 C C . LYS A 1 162 ? -5.996 -17.195 23.808 1.00 44.81 162 LYS A C 1
ATOM 1384 O O . LYS A 1 162 ? -6.019 -17.740 24.909 1.00 44.81 162 LYS A O 1
ATOM 1389 N N . LYS A 1 163 ? -5.544 -15.942 23.663 1.00 46.38 163 LYS A N 1
ATOM 1390 C CA . LYS A 1 163 ? -5.421 -15.058 24.827 1.00 46.38 163 LYS A CA 1
ATOM 1391 C C . LYS A 1 163 ? -6.837 -14.654 25.201 1.00 46.38 163 LYS A C 1
ATOM 1393 O O . LYS A 1 163 ? -7.427 -13.840 24.495 1.00 46.38 163 LYS A O 1
ATOM 1398 N N . GLN A 1 164 ? -7.366 -15.252 26.273 1.00 48.81 164 GLN A N 1
ATOM 1399 C CA . GLN A 1 164 ? -8.591 -14.807 26.938 1.00 48.81 164 GLN A CA 1
ATOM 1400 C C . GLN A 1 164 ? -8.634 -13.280 26.860 1.00 48.81 164 GLN A C 1
ATOM 1402 O O . GLN A 1 164 ? -7.736 -12.608 27.377 1.00 48.81 164 GLN A O 1
ATOM 1407 N N . LYS A 1 165 ? -9.601 -12.726 26.116 1.00 49.19 165 LYS A N 1
ATOM 1408 C CA . LYS A 1 165 ? -9.829 -11.284 26.121 1.00 49.19 165 LYS A CA 1
ATOM 1409 C C . LYS A 1 165 ? -10.101 -10.942 27.578 1.00 49.19 165 LYS A C 1
ATOM 1411 O O . LYS A 1 165 ? -11.185 -11.241 28.063 1.00 49.19 165 LYS A O 1
ATOM 1416 N N . LYS A 1 166 ? -9.112 -10.364 28.265 1.00 52.78 166 LYS A N 1
ATOM 1417 C CA . LYS A 1 166 ? -9.332 -9.707 29.548 1.00 52.78 166 LYS A CA 1
ATOM 1418 C C . LYS A 1 166 ? -10.500 -8.765 29.303 1.00 52.78 166 LYS A C 1
ATOM 1420 O O . LYS A 1 166 ? -10.417 -7.953 28.373 1.00 52.78 166 LYS A O 1
ATOM 1425 N N . ASP A 1 167 ? -11.615 -9.015 29.980 1.00 59.75 167 ASP A N 1
ATOM 1426 C CA . ASP A 1 167 ? -12.901 -8.449 29.599 1.00 59.75 167 ASP A CA 1
ATOM 1427 C C . ASP A 1 167 ? -12.720 -6.929 29.557 1.00 59.75 167 ASP A C 1
ATOM 1429 O O . ASP A 1 167 ? -12.332 -6.312 30.548 1.00 59.75 167 ASP A O 1
ATOM 1433 N N . SER A 1 168 ? -12.866 -6.304 28.384 1.00 62.34 168 SER A N 1
ATOM 1434 C CA . SER A 1 168 ? -12.456 -4.899 28.188 1.00 62.34 168 SER A CA 1
ATOM 1435 C C . SER A 1 168 ? -13.242 -3.932 29.082 1.00 62.34 168 SER A C 1
ATOM 1437 O O . SER A 1 168 ? -12.871 -2.762 29.225 1.00 62.34 168 SER A O 1
ATOM 1439 N N . LYS A 1 169 ? -14.318 -4.450 29.687 1.00 68.94 169 LYS A N 1
ATOM 1440 C CA . LYS A 1 169 ? -15.166 -3.834 30.697 1.00 68.94 169 LYS A CA 1
ATOM 1441 C C . LYS A 1 169 ? -14.543 -3.792 32.100 1.00 68.94 169 LYS A C 1
ATOM 1443 O O . LYS A 1 169 ? -14.923 -2.895 32.844 1.00 68.94 169 LYS A O 1
ATOM 1448 N N . GLU A 1 170 ? -13.577 -4.651 32.456 1.00 72.88 170 GLU A N 1
ATOM 1449 C CA . GLU A 1 170 ? -12.963 -4.699 33.803 1.00 72.88 170 GLU A CA 1
ATOM 1450 C C . GLU A 1 170 ? -12.417 -3.340 34.249 1.00 72.88 170 GLU A C 1
ATOM 1452 O O . GLU A 1 170 ? -12.618 -2.933 35.386 1.00 72.88 170 GLU A O 1
ATOM 1457 N N . LYS A 1 171 ? -11.806 -2.578 33.333 1.00 80.38 171 LYS A N 1
ATOM 1458 C CA . LYS A 1 171 ? -11.272 -1.237 33.632 1.00 80.38 171 LYS A CA 1
ATOM 1459 C C . LYS A 1 171 ? -12.337 -0.211 34.054 1.00 80.38 171 LYS A C 1
ATOM 1461 O O . LYS A 1 171 ? -11.989 0.864 34.532 1.00 80.38 171 LYS A O 1
ATOM 1466 N N . TYR A 1 172 ? -13.614 -0.497 33.799 1.00 84.00 172 TYR A N 1
ATOM 1467 C CA . TYR A 1 172 ? -14.746 0.355 34.160 1.00 84.00 172 TYR A CA 1
ATOM 1468 C C . TYR A 1 172 ? -15.494 -0.146 35.399 1.00 84.00 172 TYR A C 1
ATOM 1470 O O . TYR A 1 172 ? -16.381 0.565 35.874 1.00 84.00 172 TYR A O 1
ATOM 1478 N N . ILE A 1 173 ? -15.145 -1.329 35.916 1.00 86.94 173 ILE A N 1
ATOM 1479 C CA . ILE A 1 173 ? -15.717 -1.873 37.146 1.00 86.94 173 ILE A CA 1
ATOM 1480 C C . ILE A 1 173 ? -15.120 -1.107 38.329 1.00 86.94 173 ILE A C 1
ATOM 1482 O O . ILE A 1 173 ? -13.903 -1.026 38.491 1.00 86.94 173 ILE A O 1
ATOM 1486 N N . LYS A 1 174 ? -15.990 -0.510 39.137 1.00 89.00 174 LYS A N 1
ATOM 1487 C CA . LYS A 1 174 ? -15.660 0.248 40.340 1.00 89.00 174 LYS A CA 1
ATOM 1488 C C . LYS A 1 174 ? -16.533 -0.268 41.474 1.00 89.00 174 LYS A C 1
ATOM 1490 O O . LYS A 1 174 ? -17.737 -0.017 41.470 1.00 89.00 174 LYS A O 1
ATOM 1495 N N . GLN A 1 175 ? -15.915 -0.934 42.447 1.00 90.19 175 GLN A N 1
ATOM 1496 C CA . GLN A 1 175 ? -16.625 -1.558 43.566 1.00 90.19 175 GLN A CA 1
ATOM 1497 C C . GLN A 1 175 ? -17.521 -0.559 44.315 1.00 90.19 175 GLN A C 1
ATOM 1499 O O . GLN A 1 175 ? -18.681 -0.851 44.553 1.00 90.19 175 GLN A O 1
ATOM 1504 N N . GLU A 1 176 ? -17.057 0.678 44.521 1.00 91.62 176 GLU A N 1
ATOM 1505 C CA . GLU A 1 176 ? -17.851 1.749 45.150 1.00 91.62 176 GLU A CA 1
ATOM 1506 C C . GLU A 1 176 ? -19.207 2.013 44.468 1.00 91.62 176 GLU A C 1
ATOM 1508 O O . GLU A 1 176 ? -20.173 2.399 45.123 1.00 91.62 176 GLU A O 1
ATOM 1513 N N . ILE A 1 177 ? -19.283 1.866 43.138 1.00 92.69 177 ILE A N 1
ATOM 1514 C CA . ILE A 1 177 ? -20.530 2.070 42.388 1.00 92.69 177 ILE A CA 1
ATOM 1515 C C . ILE A 1 177 ? -21.438 0.852 42.557 1.00 92.69 177 ILE A C 1
ATOM 1517 O O . ILE A 1 177 ? -22.641 1.024 42.725 1.00 92.69 177 ILE A O 1
ATOM 1521 N N . ILE A 1 178 ? -20.865 -0.352 42.530 1.00 93.25 178 ILE A N 1
ATOM 1522 C CA . ILE A 1 178 ? -21.584 -1.614 42.741 1.00 93.25 178 ILE A CA 1
ATOM 1523 C C . ILE A 1 178 ? -22.199 -1.647 44.142 1.00 93.25 178 ILE A C 1
ATOM 1525 O O . ILE A 1 178 ? -23.405 -1.843 44.265 1.00 93.25 178 ILE A O 1
ATOM 1529 N N . ASP A 1 179 ? -21.406 -1.358 45.173 1.00 94.19 179 ASP A N 1
ATOM 1530 C CA . ASP A 1 179 ? -21.856 -1.349 46.568 1.00 94.19 179 ASP A CA 1
ATOM 1531 C C . ASP A 1 179 ? -22.990 -0.338 46.773 1.00 94.19 179 ASP A C 1
ATOM 1533 O O . ASP A 1 179 ? -23.983 -0.619 47.444 1.00 94.19 179 ASP A O 1
ATOM 1537 N N . TRP A 1 180 ? -22.884 0.835 46.136 1.00 94.62 180 TRP A N 1
ATOM 1538 C CA . TRP A 1 180 ? -23.948 1.833 46.173 1.00 94.62 180 TRP A CA 1
ATOM 1539 C C . TRP A 1 180 ? -25.221 1.349 45.469 1.00 94.62 180 TRP A C 1
ATOM 1541 O O . TRP A 1 180 ? -26.316 1.556 45.991 1.00 94.62 180 TRP A O 1
ATOM 1551 N N . ILE A 1 181 ? -25.098 0.713 44.296 1.00 94.00 181 ILE A N 1
ATOM 1552 C CA . ILE A 1 181 ? -26.241 0.167 43.550 1.00 94.00 181 ILE A CA 1
ATOM 1553 C C . ILE A 1 181 ? -26.966 -0.884 44.392 1.00 94.00 181 ILE A C 1
ATOM 1555 O O . ILE A 1 181 ? -28.187 -0.799 44.509 1.00 94.00 181 ILE A O 1
ATOM 1559 N N . LEU A 1 182 ? -26.230 -1.817 45.001 1.00 93.12 182 LEU A N 1
ATOM 1560 C CA . LEU A 1 182 ? -26.786 -2.875 45.844 1.00 93.12 182 LEU A CA 1
ATOM 1561 C C . LEU A 1 182 ? -27.521 -2.299 47.056 1.00 93.12 182 LEU A C 1
ATOM 1563 O O . LEU A 1 182 ? -28.713 -2.554 47.224 1.00 93.12 182 LEU A O 1
ATOM 1567 N N . ALA A 1 183 ? -26.861 -1.431 47.827 1.00 92.94 183 ALA A N 1
ATOM 1568 C CA . ALA A 1 183 ? -27.457 -0.814 49.011 1.00 92.94 183 ALA A CA 1
ATOM 1569 C C . ALA A 1 183 ? -28.718 0.002 48.680 1.00 92.94 183 ALA A C 1
ATOM 1571 O O . ALA A 1 183 ? -29.653 0.092 49.478 1.00 92.94 183 ALA A O 1
ATOM 1572 N N . GLU A 1 184 ? -28.757 0.635 47.507 1.00 92.25 184 GLU A N 1
ATOM 1573 C CA . GLU A 1 184 ? -29.903 1.439 47.095 1.00 92.25 184 GLU A CA 1
ATOM 1574 C C . GLU A 1 184 ? -31.031 0.598 46.483 1.00 92.25 184 GLU A C 1
ATOM 1576 O O . GLU A 1 184 ? -32.208 0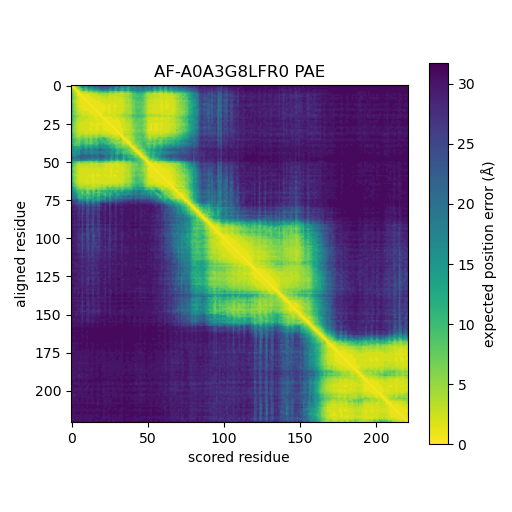.928 46.656 1.00 92.25 184 GLU A O 1
ATOM 1581 N N . ALA A 1 185 ? -30.695 -0.502 45.808 1.00 90.00 185 ALA A N 1
ATOM 1582 C CA . ALA A 1 185 ? -31.665 -1.469 45.319 1.00 90.00 185 ALA A CA 1
ATOM 1583 C C . ALA A 1 185 ? -32.351 -2.199 46.484 1.00 90.00 185 ALA A C 1
ATOM 1585 O O . ALA A 1 185 ? -33.580 -2.318 46.473 1.00 90.00 185 ALA A O 1
ATOM 1586 N N . GLU A 1 186 ? -31.609 -2.590 47.525 1.00 91.44 186 GLU A N 1
ATOM 1587 C CA . GLU A 1 186 ? -32.147 -3.228 48.736 1.00 91.44 186 GLU A CA 1
ATOM 1588 C C . GLU A 1 186 ? -33.201 -2.362 49.437 1.00 91.44 186 GLU A C 1
ATOM 1590 O O . GLU A 1 186 ? -34.288 -2.847 49.749 1.00 91.44 186 GLU A O 1
ATOM 1595 N N . LYS A 1 187 ? -32.958 -1.050 49.575 1.00 90.38 187 LYS A N 1
ATOM 1596 C CA . LYS A 1 187 ? -33.942 -0.101 50.143 1.00 90.38 187 LYS A CA 1
ATOM 1597 C C . LYS A 1 187 ? -35.266 -0.056 49.379 1.00 90.38 187 LYS A C 1
ATOM 1599 O O . LYS A 1 187 ? -36.270 0.399 49.917 1.00 90.38 187 LYS A O 1
ATOM 1604 N N . SER A 1 188 ? -35.261 -0.474 48.115 1.00 82.50 188 SER A N 1
ATOM 1605 C CA . SER A 1 188 ? -36.439 -0.506 47.245 1.00 82.50 188 SER A CA 1
ATOM 1606 C C . SER A 1 188 ? -37.047 -1.902 47.076 1.00 82.50 188 SER A C 1
ATOM 1608 O O . SER A 1 188 ? -37.925 -2.072 46.231 1.00 82.50 188 SER A O 1
ATOM 1610 N N . GLY A 1 189 ? -36.558 -2.909 47.810 1.00 83.62 189 GLY A N 1
ATOM 1611 C CA . GLY A 1 189 ? -36.955 -4.306 47.617 1.00 83.62 189 GLY A CA 1
ATOM 1612 C C . GLY A 1 189 ? -36.537 -4.873 46.255 1.00 83.62 189 GLY A C 1
ATOM 1613 O O . GLY A 1 189 ? -37.234 -5.723 45.714 1.00 83.62 189 GLY A O 1
ATOM 1614 N N . LEU A 1 190 ? -35.440 -4.366 45.675 1.00 83.12 190 LEU A N 1
ATOM 1615 C CA . LEU A 1 190 ? -34.902 -4.747 44.358 1.00 83.12 190 LEU A CA 1
ATOM 1616 C C . LEU A 1 190 ? -35.824 -4.437 43.159 1.00 83.12 190 LEU A C 1
ATOM 1618 O O . LEU A 1 190 ? -35.611 -4.944 42.061 1.00 83.12 190 LEU A O 1
ATOM 1622 N N . VAL A 1 191 ? -36.823 -3.566 43.332 1.00 83.50 191 VAL A N 1
ATOM 1623 C CA . VAL A 1 191 ? -37.790 -3.213 42.270 1.00 83.50 191 VAL A CA 1
ATOM 1624 C C . VAL A 1 191 ? -37.322 -2.013 41.427 1.00 83.50 191 VAL A C 1
ATOM 1626 O O . VAL A 1 191 ? -37.874 -1.707 40.367 1.00 83.50 191 VAL A O 1
ATOM 1629 N N . ILE A 1 192 ? -36.298 -1.284 41.877 1.00 86.69 192 ILE A N 1
ATOM 1630 C CA . ILE A 1 192 ? -35.825 -0.078 41.194 1.00 86.69 192 ILE A CA 1
ATOM 1631 C C . ILE A 1 192 ? -34.975 -0.401 39.952 1.00 86.69 192 ILE A C 1
ATOM 1633 O O . ILE A 1 192 ? -33.939 -1.057 40.009 1.00 86.69 192 ILE A O 1
ATOM 1637 N N . GLY A 1 193 ? -35.399 0.113 38.795 1.00 88.31 193 GLY A N 1
ATOM 1638 C CA . GLY A 1 193 ? -34.672 -0.065 37.536 1.00 88.31 193 GLY A CA 1
ATOM 1639 C C . GLY A 1 193 ? -33.404 0.793 37.422 1.00 88.31 193 GLY A C 1
ATOM 1640 O O . GLY A 1 193 ? -33.317 1.890 37.986 1.00 88.31 193 GLY A O 1
ATOM 1641 N N . ARG A 1 194 ? -32.451 0.324 36.603 1.00 92.69 194 ARG A N 1
ATOM 1642 C CA . ARG A 1 194 ? -31.147 0.958 36.320 1.00 92.69 194 ARG A CA 1
ATOM 1643 C C . ARG A 1 194 ? -31.204 2.472 36.125 1.00 92.69 194 ARG A C 1
ATOM 1645 O O . ARG A 1 194 ? -30.409 3.193 36.715 1.00 92.69 194 ARG A O 1
ATOM 1652 N N . ASP A 1 195 ? -32.107 2.968 35.281 1.00 90.94 195 ASP A N 1
ATOM 1653 C CA . ASP A 1 195 ? -32.112 4.390 34.911 1.00 90.94 195 ASP A CA 1
ATOM 1654 C C . ASP A 1 195 ? -32.537 5.280 36.084 1.00 90.94 195 ASP A C 1
ATOM 1656 O O . ASP A 1 195 ? -31.954 6.342 36.304 1.00 90.94 195 ASP A O 1
ATOM 1660 N N . LYS A 1 196 ? -33.477 4.809 36.916 1.00 92.75 196 LYS A N 1
ATOM 1661 C CA . LYS A 1 196 ? -33.844 5.496 38.163 1.00 92.75 196 LYS A CA 1
ATOM 1662 C C . LYS A 1 196 ? -32.669 5.520 39.144 1.00 92.75 196 LYS A C 1
ATOM 1664 O O . LYS A 1 196 ? -32.409 6.565 39.741 1.00 92.75 196 LYS A O 1
ATOM 1669 N N . LEU A 1 197 ? -31.935 4.411 39.267 1.00 93.75 197 LEU A N 1
ATOM 1670 C CA . LEU A 1 197 ? -30.710 4.347 40.071 1.00 93.75 197 LEU A CA 1
ATOM 1671 C C . LEU A 1 197 ? -29.626 5.292 39.545 1.00 93.75 197 LEU A C 1
ATOM 1673 O O . LEU A 1 197 ? -29.006 5.988 40.341 1.00 93.75 197 LEU A O 1
ATOM 1677 N N . TYR A 1 198 ? -29.442 5.386 38.227 1.00 94.00 198 TYR A N 1
ATOM 1678 C CA . TYR A 1 198 ? -28.466 6.286 37.610 1.00 94.00 198 TYR A CA 1
ATOM 1679 C C . TYR A 1 198 ? -28.746 7.755 37.944 1.00 94.00 198 TYR A C 1
ATOM 1681 O O . TYR A 1 198 ? -27.865 8.472 38.425 1.00 94.00 198 TYR A O 1
ATOM 1689 N N . TYR A 1 199 ? -29.991 8.204 37.758 1.00 92.12 199 TYR A N 1
ATOM 1690 C CA . TYR A 1 199 ? -30.374 9.572 38.111 1.00 92.12 199 TYR A CA 1
ATOM 1691 C C . TYR A 1 199 ? -30.255 9.835 39.613 1.00 92.12 199 TYR A C 1
ATOM 1693 O O . TYR A 1 199 ? -29.824 10.920 40.013 1.00 92.12 199 TYR A O 1
ATOM 1701 N N . LYS A 1 200 ? -30.602 8.850 40.451 1.00 92.88 200 LYS A N 1
ATOM 1702 C CA . LYS A 1 200 ? -30.456 8.956 41.906 1.00 92.88 200 LYS A CA 1
ATOM 1703 C C . LYS A 1 200 ? -28.985 9.051 42.315 1.00 92.88 200 LYS A C 1
ATOM 1705 O O . LYS A 1 200 ? -28.664 9.913 43.125 1.00 92.88 200 LYS A O 1
ATOM 1710 N N . TYR A 1 201 ? -28.105 8.259 41.703 1.00 92.75 201 TYR A N 1
ATOM 1711 C CA . TYR A 1 201 ? -26.661 8.265 41.943 1.00 92.75 201 TYR A CA 1
ATOM 1712 C C . TYR A 1 201 ? -26.038 9.628 41.648 1.00 92.75 201 TYR A C 1
ATOM 1714 O O . TYR A 1 201 ? -25.335 10.185 42.491 1.00 92.75 201 TYR A O 1
ATOM 1722 N N . ILE A 1 202 ? -26.330 10.200 40.473 1.00 91.69 202 ILE A N 1
ATOM 1723 C CA . ILE A 1 202 ? -25.801 11.516 40.085 1.00 91.69 202 ILE A CA 1
ATOM 1724 C C . ILE A 1 202 ? -26.279 12.598 41.059 1.00 91.69 202 ILE A C 1
ATOM 1726 O O . ILE A 1 202 ? -25.496 13.459 41.461 1.00 91.69 202 ILE A O 1
ATOM 1730 N N . ARG A 1 203 ? -27.555 12.546 41.465 1.00 89.50 203 ARG A N 1
ATOM 1731 C CA . ARG A 1 203 ? -28.144 13.530 42.385 1.00 89.50 203 ARG A CA 1
ATOM 1732 C C . ARG A 1 203 ? -27.602 13.418 43.810 1.00 89.50 203 ARG A C 1
ATOM 1734 O O . ARG A 1 203 ? -27.377 14.450 44.434 1.00 89.50 203 ARG A O 1
ATOM 1741 N N . SER A 1 204 ? -27.405 12.204 44.326 1.00 89.62 204 SER A N 1
ATOM 1742 C CA . SER A 1 204 ? -26.994 11.980 45.718 1.00 89.62 204 SER A CA 1
ATOM 1743 C C . SER A 1 204 ? -25.490 12.141 45.927 1.00 89.62 204 SER A C 1
ATOM 1745 O O . SER A 1 204 ? -25.069 12.740 46.911 1.00 89.62 204 SER A O 1
ATOM 1747 N N . THR A 1 205 ? -24.672 11.639 45.000 1.00 86.56 205 THR A N 1
ATOM 1748 C CA . THR A 1 205 ? -23.209 11.625 45.159 1.00 86.56 205 THR A CA 1
ATOM 1749 C C . THR A 1 205 ? -22.530 12.871 44.601 1.00 86.56 205 THR A C 1
ATOM 1751 O O . THR A 1 205 ? -21.371 13.124 44.926 1.00 86.56 205 THR A O 1
ATOM 1754 N N . LYS A 1 206 ? -23.216 13.629 43.728 1.00 84.88 206 LYS A N 1
ATOM 1755 C CA . LYS A 1 206 ? -22.649 14.727 42.919 1.00 84.88 206 LYS A CA 1
ATOM 1756 C C . LYS A 1 206 ? -21.405 14.324 42.104 1.00 84.88 206 LYS A C 1
ATOM 1758 O O . LYS A 1 206 ? -20.685 15.191 41.612 1.00 84.88 206 LYS A O 1
ATOM 1763 N N . LYS A 1 207 ? -21.143 13.022 41.933 1.00 84.50 207 LYS A N 1
ATOM 1764 C CA . LYS A 1 207 ? -20.042 12.495 41.119 1.00 84.50 207 LYS A CA 1
ATOM 1765 C C . LYS A 1 207 ? -20.526 12.282 39.686 1.00 84.50 207 LYS A C 1
ATOM 1767 O O . LYS A 1 207 ? -21.576 11.685 39.451 1.00 84.50 207 LYS A O 1
ATOM 1772 N N . TYR A 1 208 ? -19.735 12.732 38.713 1.00 86.25 208 TYR A N 1
ATOM 1773 C CA . TYR A 1 208 ? -20.012 12.459 37.306 1.00 86.25 208 TYR A CA 1
ATOM 1774 C C . TYR A 1 208 ? -19.590 11.032 36.936 1.00 86.25 208 TYR A C 1
ATOM 1776 O O . TYR A 1 208 ? -18.423 10.658 37.063 1.00 86.25 208 TYR A O 1
ATOM 1784 N N . VAL A 1 209 ? -20.541 10.247 36.431 1.00 89.25 209 VAL A N 1
ATOM 1785 C CA . VAL A 1 209 ? -20.313 8.932 35.820 1.00 89.25 209 VAL A CA 1
ATOM 1786 C C . VAL A 1 209 ? -21.143 8.868 34.542 1.00 89.25 209 VAL A C 1
ATOM 1788 O O . VAL A 1 209 ? -22.318 9.239 34.534 1.00 89.25 209 VAL A O 1
ATOM 1791 N N . SER A 1 210 ? -20.546 8.411 33.440 1.00 90.19 210 SER A N 1
ATOM 1792 C CA . SER A 1 210 ? -21.294 8.241 32.193 1.00 90.19 210 SER A CA 1
ATOM 1793 C C . SER A 1 210 ? -22.310 7.107 32.325 1.00 90.19 210 SER A C 1
ATOM 1795 O O . SER A 1 210 ? -22.058 6.110 33.005 1.00 90.19 210 SER A O 1
ATOM 1797 N N . SER A 1 211 ? -23.444 7.221 31.633 1.00 90.31 211 SER A N 1
ATOM 1798 C CA . SER A 1 211 ? -24.487 6.185 31.634 1.00 90.31 211 SER A CA 1
ATOM 1799 C C . SER A 1 211 ? -23.943 4.811 31.228 1.00 90.31 211 SER A C 1
ATOM 1801 O O . SER A 1 211 ? -24.330 3.796 31.797 1.00 90.31 211 SER A O 1
ATOM 1803 N N . TYR A 1 212 ? -22.982 4.778 30.299 1.00 90.88 212 TYR A N 1
ATOM 1804 C CA . TYR A 1 212 ? -22.296 3.560 29.873 1.00 90.88 212 TYR A CA 1
ATOM 1805 C C . TYR A 1 212 ? -21.496 2.899 31.004 1.00 90.88 212 TYR A C 1
ATOM 1807 O O . TYR A 1 212 ? -21.632 1.697 31.226 1.00 90.88 212 TYR A O 1
ATOM 1815 N N . VAL A 1 213 ? -20.686 3.668 31.742 1.00 89.75 213 VAL A N 1
ATOM 1816 C CA . VAL A 1 213 ? -19.899 3.140 32.871 1.00 89.75 213 VAL A CA 1
ATOM 1817 C C . VAL A 1 213 ? -20.822 2.707 34.005 1.00 89.75 213 VAL A C 1
ATOM 1819 O O . VAL A 1 213 ? -20.613 1.645 34.585 1.00 89.75 213 VAL A O 1
ATOM 1822 N N . PHE A 1 214 ? -21.877 3.474 34.283 1.00 92.50 214 PHE A N 1
ATOM 1823 C CA . PHE A 1 214 ? -22.868 3.094 35.287 1.00 92.50 214 PHE A CA 1
ATOM 1824 C C . PHE A 1 214 ? -23.581 1.789 34.916 1.00 92.50 214 PHE A C 1
ATOM 1826 O O . PHE A 1 214 ? -23.689 0.897 35.749 1.00 92.50 214 PHE A O 1
ATOM 1833 N N . ARG A 1 215 ? -23.985 1.628 33.647 1.00 92.25 215 ARG A N 1
ATOM 1834 C CA . ARG A 1 215 ? -24.598 0.390 33.146 1.00 92.25 215 ARG A CA 1
ATOM 1835 C C . ARG A 1 215 ? -23.678 -0.818 33.320 1.00 92.25 215 ARG A C 1
ATOM 1837 O O . ARG A 1 215 ? -24.158 -1.854 33.748 1.00 92.25 215 ARG A O 1
ATOM 1844 N N . ILE A 1 216 ? -22.381 -0.687 33.026 1.00 91.81 216 ILE A N 1
ATOM 1845 C CA . ILE A 1 216 ? -21.415 -1.783 33.224 1.00 91.81 216 ILE A CA 1
ATOM 1846 C C . ILE A 1 216 ? -21.360 -2.224 34.692 1.00 91.81 216 ILE A C 1
ATOM 1848 O O . ILE A 1 216 ? -21.289 -3.418 34.957 1.00 91.81 216 ILE A O 1
ATOM 1852 N N . ASN A 1 217 ? -21.386 -1.275 35.632 1.00 91.44 217 ASN A N 1
ATOM 1853 C CA . ASN A 1 217 ? -21.373 -1.589 37.062 1.00 91.44 217 ASN A CA 1
ATOM 1854 C C . ASN A 1 217 ? -22.713 -2.174 37.527 1.00 91.44 217 ASN A C 1
ATOM 1856 O O . ASN A 1 217 ? -22.706 -3.117 38.301 1.00 91.44 217 ASN A O 1
ATOM 1860 N N . TYR A 1 218 ? -23.839 -1.696 36.991 1.00 90.38 218 TYR A N 1
ATOM 1861 C CA . TYR A 1 218 ? -25.166 -2.268 37.240 1.00 90.38 218 TYR A CA 1
ATOM 1862 C C . TYR A 1 218 ? -25.320 -3.701 36.702 1.00 90.38 218 TYR A C 1
ATOM 1864 O O . TYR A 1 218 ? -25.970 -4.528 37.314 1.00 90.38 218 TYR A O 1
ATOM 1872 N N . GLU A 1 219 ? -24.710 -4.025 35.557 1.00 89.06 219 GLU A N 1
ATOM 1873 C CA . GLU A 1 219 ? -24.669 -5.400 35.025 1.00 89.06 219 GLU A CA 1
ATOM 1874 C C . GLU A 1 219 ? -23.818 -6.351 35.899 1.00 89.06 219 GLU A C 1
ATOM 1876 O O . GLU A 1 219 ? -23.817 -7.559 35.665 1.00 89.06 219 GLU A O 1
ATOM 1881 N N . LYS A 1 220 ? -23.042 -5.809 36.848 1.00 86.31 220 LYS A N 1
ATOM 1882 C CA . LYS A 1 220 ? -22.115 -6.543 37.724 1.00 86.31 220 LYS A CA 1
ATOM 1883 C C . LYS A 1 220 ? -22.516 -6.537 39.203 1.00 86.31 220 LYS A C 1
ATOM 1885 O O . LYS A 1 220 ? -21.921 -7.311 39.948 1.00 86.31 220 LYS A O 1
ATOM 1890 N N . SER A 1 221 ? -23.446 -5.668 39.602 1.00 81.06 221 SER A N 1
ATOM 1891 C CA . SER A 1 221 ? -24.110 -5.653 40.912 1.00 81.06 221 SER A CA 1
ATOM 1892 C C . SER A 1 221 ? -25.204 -6.704 40.958 1.00 81.06 221 SER A C 1
ATOM 1894 O O . SER A 1 221 ? -25.200 -7.500 41.913 1.00 81.06 221 SER A O 1
#

Mean predicted aligned error: 21.1 Å

Sequence (221 aa):
MSRKQFTAEQKLKYIKILIEKDLEMAMITFVEDFWEERYKENYLKYKNKRNPFKYAKMLITDWYNLYNLDMELLKSKTGIAPKKGKSGRKRKISINDLNEYERQFYQDVLEEILEEHGITNSDIIEKVKKRKDEKNIKNCRMKILAEIFDINRTSIYSNYLKKQKKDSKEKYIKQEIIDWILAEAEKSGLVIGRDKL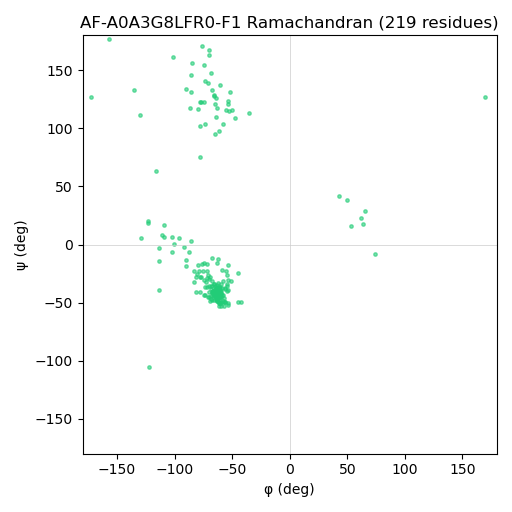YYKYIRSTKKYVSSYVFRINYEKS

Foldseek 3Di:
DPPPDDDPVRLVVLLVCCVVPRLVRSLVCCCVPPVCVPCVPPCVVPVPPDDSSNVSSVSNVVSNVVVVVVVVVVVCVVDPDQDQPPVRDRDDDDLVSDDPVRLVVVLVVVLVVCVVVVNDLVNVLVVVVVVCVVVVPPDDPVVVSCVSNVNDVCVSCVVVVVPPPPPPLPVLADVVLLVQLVVVCVVVVVPDDQVNSVVVCCVPVVDDDDSVSSVSSVVVD

pLDDT: mean 76.05, std 15.56, range [34.19, 94.62]

Organism: NCBI:txid538220

Radius of gyration: 38.42 Å; Cα contacts (8 Å, |Δi|>4): 106; chains: 1; bounding box: 69×74×94 Å

Solvent-accessible surface area (backbone atoms only — not comparable to full-atom values): 13224 Å² total; per-residue (Å²): 129,82,79,83,74,82,51,71,67,62,52,48,53,43,42,49,38,33,72,78,67,33,64,66,61,25,24,52,52,45,37,64,69,49,46,43,73,75,36,60,92,46,47,85,80,47,76,88,75,68,61,62,57,63,53,34,48,53,53,52,50,54,50,42,53,50,50,49,51,50,51,48,51,53,48,48,74,74,43,85,72,74,57,65,36,102,80,72,47,72,44,82,85,48,82,84,78,51,55,73,66,58,48,49,54,56,44,52,56,49,50,51,54,31,56,77,68,69,56,48,75,65,58,54,53,52,55,50,51,52,53,33,60,78,65,67,53,86,86,69,65,65,70,55,54,23,69,74,66,76,41,65,64,65,67,76,45,48,69,62,66,68,47,73,74,71,59,86,60,58,86,55,57,46,69,75,58,23,56,49,51,47,61,55,25,57,78,52,76,64,71,66,52,70,68,63,51,50,57,49,47,40,70,74,67,70,52,92,71,55,71,68,48,50,48,58,22,60,78,71,89

Secondary structure (DSSP, 8-state):
----PPPHHHHHHHHHHHHHS-HHHHHHHHIIIIIHHHHGGGTTTSTTS--HHHHHHHHHHHHHHHHHHHHHHHHHHS----PBPTTSSBPPPPGGGS-HHHHHHHHHHHHHHHHHTT--HHHHHHHHHHHHHHTT-TT--HHHHHHHTT--HHHHHHHHHSS----TTGGG--HHHHHHHHHHHHTTTT---HHHHHHHHHHHH-----HHHHHHHHTT-

Nearest PDB structures (foldseek):
  4p1n-assembly1_B  TM=1.971E-01  e=8.889E+00  Kluyveromyces marxianus